Protein 3KY7 (pdb70)

Organism: Staphylococcus aureus (strain MRSA252) (NCBI:txid282458)

InterPro domains:
  IPR002649 tRNA (guanine-N1-)-methyltransferase TrmD [MF_00605] (1-245)
  IPR002649 tRNA (guanine-N1-)-methyltransferase TrmD [PIRSF000386] (1-237)
  IPR002649 tRNA (guanine-N1-)-methyltransferase TrmD [PTHR46417] (1-239)
  IPR002649 tRNA (guanine-N1-)-methyltransferase TrmD [TIGR00088] (1-230)
  IPR002649 tRNA (guanine-N1-)-methyltransferase TrmD [cd18080] (2-219)
  IPR016009 tRNA methyltransferase TRMD/TRM10-type domain [PF01746] (1-224)
  IPR023148 tRNA (guanine-N(1)-)-methyltransferase, C-terminal domain superfamily [G3DSA:1.10.1270.20] (163-244)
  IPR029026 tRNA (guanine-N1-)-methyltransferase, N-terminal [G3DSA:3.40.1280.10] (1-162)
  IPR029028 Alpha/beta knot methyltransferases [SSF75217] (1-240)

B-factor: mean 29.89, std 6.9, range [4.74, 57.48]

Foldseek 3Di:
DEEEEADQCQVVCPCPCPPDVNVLCVVVVNYHYDYHNLLVQADPDSDQWAADPVDDDWIEGDDRSVVVVCVVVVQDDQAAEEEEAPFAADDLVNLAVVLPGPHYYYHKADTPYYDVCCVVPPHDGYYYNDNDDDPIRPVVVSVSCVSNNVVHPSDPLFDFFDDDDDDQADPNDGDPPQVVPPPVVSVVVVSVLRRLVVCVVPPVVSVVVHPADPVSVVSVVVVVVVVD

Radius of gyration: 25.14 Å; Cα contacts (8 Å, |Δi|>4): 294; chains: 1; bounding box: 50×74×51 Å

Structure (mmCIF, N/CA/C/O backbone):
data_3KY7
#
_entry.id   3KY7
#
_cell.length_a   125.176
_cell.length_b   125.176
_cell.length_c   125.176
_cell.angle_alpha   90.00
_cell.angle_beta   90.00
_cell.angle_gamma   90.00
#
_symmetry.space_group_name_H-M   'P 43 3 2'
#
loop_
_entity.id
_entity.type
_entity.pdbx_description
1 polymer 'tRNA (guanine-N(1)-)-methyltransferase'
2 water water
#
loop_
_atom_site.group_PDB
_atom_site.id
_atom_site.type_symbol
_atom_site.label_atom_id
_atom_site.label_alt_id
_atom_site.label_comp_id
_atom_site.label_asym_id
_atom_site.label_entity_id
_atom_site.label_seq_id
_atom_site.pdbx_PDB_ins_code
_atom_site.Cartn_x
_atom_site.Cartn_y
_atom_site.Cartn_z
_atom_site.occupancy
_atom_site.B_iso_or_equiv
_atom_site.auth_seq_id
_atom_site.auth_comp_id
_atom_site.auth_asym_id
_atom_site.auth_atom_id
_atom_site.pdbx_PDB_model_num
ATOM 1 N N . MET A 1 25 ? 68.029 88.397 63.197 1.00 35.01 1 MET A N 1
ATOM 2 C CA . MET A 1 25 ? 67.361 89.055 62.048 1.00 35.23 1 MET A CA 1
ATOM 3 C C . MET A 1 25 ? 66.642 90.343 62.440 1.00 35.11 1 MET A C 1
ATOM 4 O O . MET A 1 25 ? 66.269 90.521 63.592 1.00 35.14 1 MET A O 1
ATOM 9 N N . LYS A 1 26 ? 66.460 91.234 61.461 1.00 34.73 2 LYS A N 1
ATOM 10 C CA . LYS A 1 26 ? 65.739 92.496 61.646 1.00 34.26 2 LYS A CA 1
ATOM 11 C C . LYS A 1 26 ? 64.736 92.699 60.498 1.00 33.64 2 LYS A C 1
ATOM 12 O O . LYS A 1 26 ? 64.970 92.264 59.369 1.00 32.99 2 LYS A O 1
ATOM 18 N N . ILE A 1 27 ? 63.626 93.370 60.804 1.00 32.92 3 ILE A N 1
ATOM 19 C CA . ILE A 1 27 ? 62.556 93.583 59.846 1.00 32.54 3 ILE A CA 1
ATOM 20 C C . ILE A 1 27 ? 61.991 94.992 59.869 1.00 32.60 3 ILE A C 1
ATOM 21 O O . ILE A 1 27 ? 61.614 95.492 60.929 1.00 32.26 3 ILE A O 1
ATOM 26 N N . ASP A 1 28 ? 61.906 95.598 58.681 1.00 32.13 4 ASP A N 1
ATOM 27 C CA . ASP A 1 28 ? 61.371 96.941 58.500 1.00 32.24 4 ASP A CA 1
ATOM 28 C C . ASP A 1 28 ? 60.122 96.950 57.633 1.00 31.81 4 ASP A C 1
ATOM 29 O O . ASP A 1 28 ? 60.039 96.248 56.623 1.00 31.99 4 ASP A O 1
ATOM 34 N N . TYR A 1 29 ? 59.168 97.782 58.027 1.00 31.58 5 TYR A N 1
ATOM 35 C CA . TYR A 1 29 ? 57.931 97.939 57.297 1.00 31.64 5 TYR A CA 1
ATOM 36 C C . TYR A 1 29 ? 57.828 99.389 56.849 1.00 31.40 5 TYR A C 1
ATOM 37 O O . TYR A 1 29 ? 57.625 100.278 57.698 1.00 30.72 5 TYR A O 1
ATOM 46 N N . LEU A 1 30 ? 58.011 99.660 55.555 1.00 30.86 6 LEU A N 1
ATOM 47 C CA . LEU A 1 30 ? 57.841 101.037 55.099 1.00 30.82 6 LEU A CA 1
ATOM 48 C C . LEU A 1 30 ? 56.389 101.139 54.663 1.00 29.47 6 LEU A C 1
ATOM 49 O O . LEU A 1 30 ? 55.980 100.563 53.678 1.00 27.92 6 LEU A O 1
ATOM 54 N N . THR A 1 31 ? 55.625 101.863 55.470 1.00 29.40 7 THR A N 1
ATOM 55 C CA . THR A 1 31 ? 54.192 102.015 55.313 1.00 29.27 7 THR A CA 1
ATOM 56 C C . THR A 1 31 ? 53.714 103.407 55.653 1.00 29.85 7 THR A C 1
ATOM 57 O O . THR A 1 31 ? 54.363 104.138 56.418 1.00 29.85 7 THR A O 1
ATOM 61 N N . LEU A 1 32 ? 52.560 103.764 55.102 1.00 30.43 8 LEU A N 1
ATOM 62 C CA . LEU A 1 32 ? 51.952 105.054 55.388 1.00 31.30 8 LEU A CA 1
ATOM 63 C C . LEU A 1 32 ? 51.004 104.920 56.564 1.00 32.58 8 LEU A C 1
ATOM 64 O O . LEU A 1 32 ? 50.312 105.869 56.920 1.00 33.35 8 LEU A O 1
ATOM 69 N N . PHE A 1 33 ? 50.956 103.744 57.167 1.00 33.55 9 PHE A N 1
ATOM 70 C CA . PHE A 1 33 ? 50.073 103.543 58.298 1.00 34.75 9 PHE A CA 1
ATOM 71 C C . PHE A 1 33 ? 50.792 102.711 59.356 1.00 35.16 9 PHE A C 1
ATOM 72 O O . PHE A 1 33 ? 50.407 101.578 59.602 1.00 35.08 9 PHE A O 1
ATOM 80 N N . PRO A 1 34 ? 51.843 103.279 59.984 1.00 35.90 10 PRO A N 1
ATOM 81 C CA . PRO A 1 34 ? 52.605 102.560 61.008 1.00 36.49 10 PRO A CA 1
ATOM 82 C 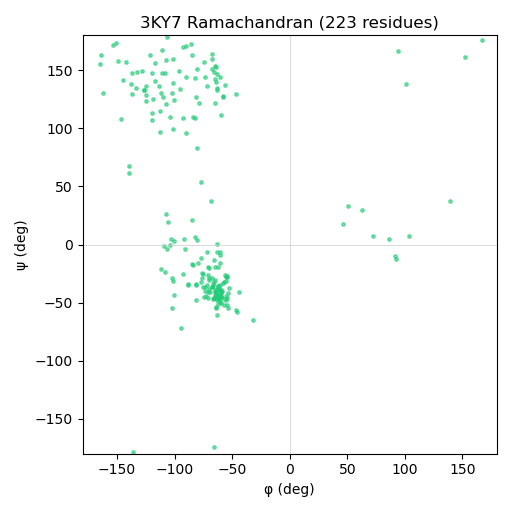C . PRO A 1 34 ? 51.747 102.207 62.224 1.00 37.30 10 PRO A C 1
ATOM 83 O O . PRO A 1 34 ? 52.104 101.318 62.998 1.00 37.94 10 PRO A O 1
ATOM 87 N N . GLU A 1 35 ? 50.625 102.905 62.381 1.00 37.76 11 GLU A N 1
ATOM 88 C CA . GLU A 1 35 ? 49.699 102.658 63.479 1.00 38.19 11 GLU A CA 1
ATOM 89 C C . GLU A 1 35 ? 49.026 101.283 63.381 1.00 38.04 11 GLU A C 1
ATOM 90 O O . GLU A 1 35 ? 48.753 100.654 64.409 1.00 37.86 11 GLU A O 1
ATOM 96 N N . MET A 1 36 ? 48.763 100.812 62.160 1.00 37.88 12 MET A N 1
ATOM 97 C CA . MET A 1 36 ? 48.141 99.493 61.972 1.00 37.83 12 MET A CA 1
ATOM 98 C C . MET A 1 36 ? 48.939 98.411 62.685 1.00 37.89 12 MET A C 1
ATOM 99 O O . MET A 1 36 ? 48.387 97.401 63.114 1.00 38.07 12 MET A O 1
ATOM 104 N N . PHE A 1 37 ? 50.236 98.652 62.828 1.00 38.12 13 PHE A N 1
ATOM 105 C CA . PHE A 1 37 ? 51.160 97.706 63.443 1.00 38.52 13 PHE A CA 1
ATOM 106 C C . PHE A 1 37 ? 51.289 97.696 64.975 1.00 38.93 13 PHE A C 1
ATOM 107 O O . PHE A 1 37 ? 51.789 96.716 65.526 1.00 39.55 13 PHE A O 1
ATOM 115 N N . ASP A 1 38 ? 50.851 98.751 65.663 1.00 39.11 14 ASP A N 1
ATOM 116 C CA . ASP A 1 38 ? 50.987 98.819 67.134 1.00 39.23 14 ASP A CA 1
ATOM 117 C C . ASP A 1 38 ? 50.376 97.626 67.847 1.00 39.33 14 ASP A C 1
ATOM 118 O O . ASP A 1 38 ? 51.017 96.985 68.686 1.00 38.87 14 ASP A O 1
ATOM 123 N N . GLY A 1 39 ? 49.121 97.345 67.523 1.00 39.64 15 GLY A N 1
ATOM 124 C CA . GLY A 1 39 ? 48.427 96.227 68.133 1.00 39.74 15 GLY A CA 1
ATOM 125 C C . GLY A 1 39 ? 49.176 94.914 67.957 1.00 39.58 15 GLY A C 1
ATOM 126 O O . GLY A 1 39 ? 49.320 94.147 68.912 1.00 39.48 15 GLY A O 1
ATOM 127 N N . VAL A 1 40 ? 49.685 94.660 66.754 1.00 39.07 16 VAL A N 1
ATOM 128 C CA . VAL A 1 40 ? 50.383 93.393 66.498 1.00 39.17 16 VAL A CA 1
ATOM 129 C C . VAL A 1 40 ? 51.844 93.307 66.948 1.00 39.20 16 VAL A C 1
ATOM 130 O O . VAL A 1 40 ? 52.245 92.315 67.575 1.00 39.45 16 VAL A O 1
ATOM 134 N N . LEU A 1 41 ? 52.640 94.316 66.616 1.00 39.18 17 LEU A N 1
ATOM 135 C CA . LEU A 1 41 ? 54.048 94.322 66.996 1.00 39.21 17 LEU A CA 1
ATOM 136 C C . LEU A 1 41 ? 54.277 93.889 68.448 1.00 39.41 17 LEU A C 1
ATOM 137 O O . LEU A 1 41 ? 55.211 93.139 68.738 1.00 39.53 17 LEU A O 1
ATOM 142 N N . ASN A 1 42 ? 53.412 94.339 69.352 1.00 39.43 18 ASN A N 1
ATOM 143 C CA . ASN A 1 42 ? 53.578 94.037 70.775 1.00 39.66 18 ASN A CA 1
ATOM 144 C C . ASN A 1 42 ? 52.827 92.811 71.330 1.00 39.59 18 ASN A C 1
ATOM 145 O O . ASN A 1 42 ? 53.418 91.769 71.638 1.00 39.42 18 ASN A O 1
ATOM 150 N N . HIS A 1 43 ? 51.511 92.974 71.422 1.00 39.53 19 HIS A N 1
ATOM 151 C CA . HIS A 1 43 ? 50.579 92.023 72.040 1.00 39.43 19 HIS A CA 1
ATOM 152 C C . HIS A 1 43 ? 50.471 90.596 71.474 1.00 39.12 19 HIS A C 1
ATOM 153 O O . HIS A 1 43 ? 49.784 89.747 72.055 1.00 38.92 19 HIS A O 1
ATOM 160 N N . SER A 1 44 ? 51.130 90.320 70.355 1.00 38.68 20 SER A N 1
ATOM 161 C CA . SER A 1 44 ? 51.111 88.972 69.809 1.00 38.26 20 SER A CA 1
ATOM 162 C C . SER A 1 44 ? 52.323 88.242 70.371 1.00 37.94 20 SER A C 1
ATOM 163 O O . SER A 1 44 ? 53.191 88.857 70.991 1.00 37.87 20 SER A O 1
ATOM 166 N N . ILE A 1 45 ? 52.384 86.934 70.167 1.00 37.63 21 ILE A N 1
ATOM 167 C CA . ILE A 1 45 ? 53.507 86.141 70.650 1.00 37.37 21 ILE A CA 1
ATOM 168 C C . ILE A 1 45 ? 54.747 86.540 69.826 1.00 37.41 21 ILE A C 1
ATOM 169 O O . ILE A 1 45 ? 55.584 85.705 69.486 1.00 37.12 21 ILE A O 1
ATOM 174 N N . MET A 1 46 ? 54.849 87.831 69.517 1.00 37.53 22 MET A N 1
ATOM 175 C CA . MET A 1 46 ? 55.936 88.375 68.710 1.00 37.75 22 MET A CA 1
ATOM 176 C C . MET A 1 46 ? 57.114 88.768 69.600 1.00 37.72 22 MET A C 1
ATOM 177 O O . MET A 1 46 ? 58.274 88.650 69.201 1.00 37.63 22 MET A O 1
ATOM 182 N N . LYS A 1 47 ? 56.805 89.229 70.809 1.00 37.87 23 LYS A N 1
ATOM 183 C CA . LYS A 1 47 ? 57.826 89.646 71.774 1.00 37.86 23 LYS A CA 1
ATOM 184 C C . LYS A 1 47 ? 58.810 88.564 72.199 1.00 37.87 23 LYS A C 1
ATOM 185 O O . LYS A 1 47 ? 59.853 88.875 72.783 1.00 37.78 23 LYS A O 1
ATOM 191 N N . ARG A 1 48 ? 58.483 87.303 71.926 1.00 37.87 24 ARG A N 1
ATOM 192 C CA . ARG A 1 48 ? 59.383 86.206 72.268 1.00 37.85 24 ARG A CA 1
ATOM 193 C C . ARG A 1 48 ? 60.787 86.616 71.803 1.00 37.65 24 ARG A C 1
ATOM 194 O O . ARG A 1 48 ? 61.734 86.666 72.588 1.00 37.34 24 ARG A O 1
ATOM 202 N N . ALA A 1 49 ? 60.890 86.934 70.511 1.00 37.56 25 ALA A N 1
ATOM 203 C CA . ALA A 1 49 ? 62.158 87.291 69.876 1.00 37.36 25 ALA A CA 1
ATOM 204 C C . ALA A 1 49 ? 62.612 88.743 70.072 1.00 37.28 25 ALA A C 1
ATOM 205 O O . ALA A 1 49 ? 63.814 89.003 70.158 1.00 37.05 25 ALA A O 1
ATOM 207 N N . GLN A 1 50 ? 61.672 89.685 70.129 1.00 37.34 26 GLN A N 1
ATOM 208 C CA . GLN A 1 50 ? 62.031 91.100 70.316 1.00 37.42 26 GLN A CA 1
ATOM 209 C C . GLN A 1 50 ? 62.788 91.385 71.598 1.00 37.51 26 GLN A C 1
ATOM 210 O O . GLN A 1 50 ? 63.773 92.129 71.592 1.00 37.71 26 GLN A O 1
ATOM 216 N N . GLU A 1 51 ? 62.317 90.818 72.699 1.00 37.33 27 GLU A N 1
ATOM 217 C CA . GLU A 1 51 ? 62.978 91.015 73.970 1.00 37.20 27 GLU A CA 1
ATOM 218 C C . GLU A 1 51 ? 64.249 90.169 74.038 1.00 37.37 27 GLU A C 1
ATOM 219 O O . GLU A 1 51 ? 65.184 90.513 74.760 1.00 37.31 27 GLU A O 1
ATOM 225 N N . ASN A 1 52 ? 64.291 89.082 73.265 1.00 37.49 28 ASN A N 1
ATOM 226 C CA . ASN A 1 52 ? 65.449 88.170 73.246 1.00 37.47 28 ASN A CA 1
ATOM 227 C C . ASN A 1 52 ? 66.610 88.553 72.314 1.00 37.24 28 ASN A C 1
ATOM 228 O O . ASN A 1 52 ? 67.405 87.692 71.929 1.00 37.10 28 ASN A O 1
ATOM 233 N N . ASN A 1 53 ? 66.695 89.832 71.952 1.00 37.03 29 ASN A N 1
ATOM 234 C CA . ASN A 1 53 ? 67.774 90.357 71.104 1.00 36.83 29 ASN A CA 1
ATOM 235 C C . ASN A 1 53 ? 68.057 89.490 69.860 1.00 36.77 29 ASN A C 1
ATOM 236 O O . ASN A 1 53 ? 69.117 89.613 69.236 1.00 36.76 29 ASN A O 1
ATOM 241 N N . LYS A 1 54 ? 67.110 88.628 69.498 1.00 36.51 30 LYS A N 1
ATOM 242 C CA . LYS A 1 54 ? 67.165 87.873 68.251 1.00 36.39 30 LYS A CA 1
ATOM 243 C C . LYS A 1 54 ? 66.859 88.775 67.052 1.00 36.23 30 LYS A C 1
ATOM 244 O O . LYS A 1 54 ? 67.502 88.688 65.996 1.00 35.87 30 LYS A O 1
ATOM 250 N N . LEU A 1 55 ? 65.887 89.676 67.193 1.00 35.98 31 LEU A N 1
ATOM 251 C CA . LEU A 1 55 ? 65.438 90.525 66.113 1.00 35.94 31 LEU A CA 1
ATOM 252 C C . LEU A 1 55 ? 64.918 91.910 66.478 1.00 35.84 31 LEU A C 1
ATOM 253 O O . LEU A 1 55 ? 64.488 92.160 67.605 1.00 35.90 31 LEU A O 1
ATOM 258 N N . GLN A 1 56 ? 64.951 92.776 65.522 1.00 35.51 32 GLN A N 1
ATOM 259 C CA . GLN A 1 56 ? 64.429 94.136 65.628 1.00 35.26 32 GLN A CA 1
ATOM 260 C C . GLN A 1 56 ? 63.334 94.296 64.586 1.00 34.82 32 GLN A C 1
ATOM 261 O O . GLN A 1 56 ? 63.594 94.250 63.388 1.00 35.02 32 GLN A O 1
ATOM 267 N N . ILE A 1 57 ? 62.109 94.465 65.058 1.00 34.51 33 ILE A N 1
ATOM 268 C CA . ILE A 1 57 ? 60.962 94.609 64.193 1.00 34.32 33 ILE A CA 1
ATOM 269 C C . ILE A 1 57 ? 60.466 96.023 64.361 1.00 34.40 33 ILE A C 1
ATOM 270 O O . ILE A 1 57 ? 59.733 96.306 65.311 1.00 34.34 33 ILE A O 1
ATOM 275 N N . ASN A 1 58 ? 60.861 96.932 63.470 1.00 34.24 34 ASN A N 1
ATOM 276 C CA . ASN A 1 58 ? 60.424 98.315 63.649 1.00 34.21 34 ASN A CA 1
ATOM 277 C C . ASN A 1 58 ? 59.775 98.898 62.394 1.00 33.66 34 ASN A C 1
ATOM 278 O O . ASN A 1 58 ? 60.088 98.517 61.262 1.00 33.54 34 ASN A O 1
ATOM 283 N N . THR A 1 59 ? 58.844 99.812 62.636 1.00 33.05 35 THR A N 1
ATOM 284 C CA . THR A 1 59 ? 58.061 100.452 61.595 1.00 32.55 35 THR A CA 1
ATOM 285 C C . THR A 1 59 ? 58.732 101.725 61.076 1.00 32.15 35 THR A C 1
ATOM 286 O O . THR A 1 59 ? 59.366 102.453 61.849 1.00 32.29 35 THR A O 1
ATOM 290 N N . VAL A 1 60 ? 58.585 101.979 59.768 1.00 31.65 36 VAL A N 1
ATOM 291 C CA . VAL A 1 60 ? 59.146 103.173 59.103 1.00 30.98 36 VAL A CA 1
ATOM 292 C C . VAL A 1 60 ? 58.053 103.968 58.369 1.00 30.83 36 VAL A C 1
ATOM 293 O O . VAL A 1 60 ? 57.354 103.436 57.510 1.00 31.04 36 VAL A O 1
ATOM 297 N N . ASN A 1 61 ? 57.919 105.248 58.713 1.00 30.97 37 ASN A N 1
ATOM 298 C CA . ASN A 1 61 ? 56.920 106.124 58.105 1.00 30.74 37 ASN A CA 1
ATOM 299 C C . ASN A 1 61 ? 57.479 106.631 56.791 1.00 30.68 37 ASN A C 1
ATOM 300 O O . ASN A 1 61 ? 58.387 107.454 56.752 1.00 30.67 37 ASN A O 1
ATOM 305 N N . PHE A 1 62 ? 56.899 106.113 55.721 1.00 30.79 38 PHE A N 1
ATOM 306 C CA . PHE A 1 62 ? 57.306 106.383 54.355 1.00 30.67 38 PHE A CA 1
ATOM 307 C C . PHE A 1 62 ? 57.120 107.830 53.878 1.00 30.26 38 PHE A C 1
ATOM 308 O O . PHE A 1 62 ? 57.762 108.271 52.917 1.00 29.79 38 PHE A O 1
ATOM 316 N N . ARG A 1 63 ? 56.272 108.582 54.566 1.00 29.95 39 ARG A N 1
ATOM 317 C CA . ARG A 1 63 ? 56.028 109.965 54.184 1.00 29.55 39 ARG A CA 1
ATOM 318 C C . ARG A 1 63 ? 57.237 110.851 54.513 1.00 28.76 39 ARG A C 1
ATOM 319 O O . ARG A 1 63 ? 57.263 112.021 54.148 1.00 28.79 39 ARG A O 1
ATOM 327 N N . ASP A 1 64 ? 58.234 110.280 55.192 1.00 28.00 40 ASP A N 1
ATOM 328 C CA . ASP A 1 64 ? 59.464 110.997 55.541 1.00 27.58 40 ASP A CA 1
ATOM 329 C C . ASP A 1 64 ? 60.417 111.142 54.364 1.00 27.07 40 ASP A C 1
ATOM 330 O O . ASP A 1 64 ? 61.397 111.893 54.456 1.00 26.32 40 ASP A O 1
ATOM 335 N N . TYR A 1 65 ? 60.150 110.423 53.273 1.00 26.54 41 TYR A N 1
ATOM 336 C CA . TYR A 1 65 ? 61.022 110.473 52.098 1.00 26.50 41 TYR A CA 1
ATOM 337 C C . TYR A 1 65 ? 60.454 111.248 50.915 1.00 26.26 41 TYR A C 1
ATOM 338 O O . TYR A 1 65 ? 61.145 111.422 49.913 1.00 25.93 41 TYR A O 1
ATOM 347 N N . ALA A 1 66 ? 59.212 111.715 51.043 1.00 26.18 42 ALA A N 1
ATOM 348 C CA . ALA A 1 66 ? 58.551 112.490 49.990 1.00 26.20 42 ALA A CA 1
ATOM 349 C C . ALA A 1 66 ? 59.245 113.831 49.732 1.00 25.99 42 ALA A C 1
ATOM 350 O O . ALA A 1 66 ? 59.840 114.428 50.633 1.00 25.45 42 ALA A O 1
ATOM 352 N N . ASN A 1 68 ? 60.033 116.269 47.933 1.00 41.66 44 ASN A N 1
ATOM 353 C CA . ASN A 1 68 ? 59.156 116.570 46.807 1.00 41.77 44 ASN A CA 1
ATOM 354 C C . ASN A 1 68 ? 58.241 117.745 47.144 1.00 41.82 44 ASN A C 1
ATOM 355 O O . ASN A 1 68 ? 57.722 117.814 48.265 1.00 41.76 44 ASN A O 1
ATOM 360 N N . LYS A 1 69 ? 58.052 118.661 46.184 1.00 41.84 45 LYS A N 1
ATOM 361 C CA . LYS A 1 69 ? 57.168 119.829 46.360 1.00 41.66 45 LYS A CA 1
ATOM 362 C C . LYS A 1 69 ? 56.037 119.416 47.290 1.00 41.67 45 LYS A C 1
ATOM 363 O O . LYS A 1 69 ? 55.881 119.932 48.401 1.00 41.71 45 LYS A O 1
ATOM 369 N N . HIS A 1 70 ? 55.245 118.475 46.780 1.00 41.46 46 HIS A N 1
ATOM 370 C CA . HIS A 1 70 ? 54.107 117.897 47.467 1.00 41.19 46 HIS A CA 1
ATOM 371 C C . HIS A 1 70 ? 54.594 116.620 48.126 1.00 40.75 46 HIS A C 1
ATOM 372 O O . HIS A 1 70 ? 5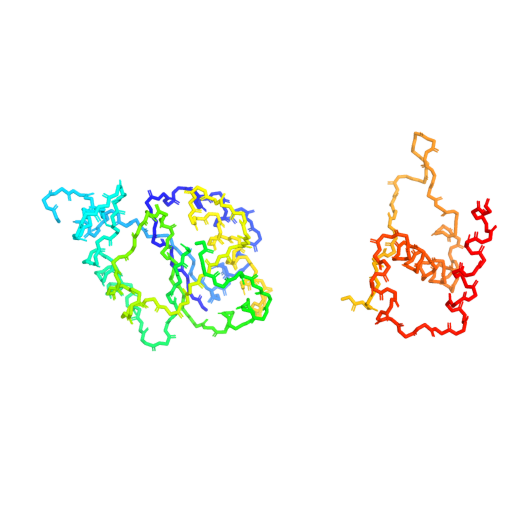5.294 115.812 47.509 1.00 40.85 46 HIS A O 1
ATOM 379 N N . ASN A 1 71 ? 54.219 116.437 49.383 1.00 40.11 47 ASN A N 1
ATOM 380 C CA . ASN A 1 71 ? 54.652 115.275 50.143 1.00 39.51 47 ASN A CA 1
ATOM 381 C C . ASN A 1 71 ? 53.900 113.993 49.784 1.00 38.88 47 ASN A C 1
ATOM 382 O O . ASN A 1 71 ? 53.347 113.303 50.642 1.00 38.81 47 ASN A O 1
ATOM 387 N N . GLN A 1 72 ? 53.904 113.683 48.493 1.00 38.30 48 GLN A N 1
ATOM 388 C CA . GLN A 1 72 ? 53.262 112.488 48.003 1.00 37.64 48 GLN A CA 1
ATOM 389 C C . GLN A 1 72 ? 54.349 111.549 47.526 1.00 36.54 48 GLN A C 1
ATOM 390 O O . GLN A 1 72 ? 55.403 111.973 47.033 1.00 36.71 48 GLN A O 1
ATOM 396 N N . VAL A 1 73 ? 54.066 110.265 47.682 1.00 34.66 49 VAL A N 1
ATOM 397 C CA . VAL A 1 73 ? 54.959 109.204 47.290 1.00 33.32 49 VAL A CA 1
ATOM 398 C C . VAL A 1 73 ? 54.399 108.608 46.003 1.00 32.58 49 VAL A C 1
ATOM 399 O O . VAL A 1 73 ? 54.961 107.709 45.423 1.00 31.69 49 VAL A O 1
ATOM 403 N N . ASP A 1 74 ? 53.281 109.191 45.590 1.00 32.33 50 ASP A N 1
ATOM 404 C CA . ASP A 1 74 ? 52.440 108.792 44.479 1.00 31.97 50 ASP A CA 1
ATOM 405 C C . ASP A 1 74 ? 52.567 109.780 43.290 1.00 30.95 50 ASP A C 1
ATOM 406 O O . ASP A 1 74 ? 52.783 110.945 43.508 1.00 31.35 50 ASP A O 1
ATOM 411 N N . ASP A 1 75 ? 52.456 109.345 42.039 1.00 31.12 51 ASP A N 1
ATOM 412 C CA . ASP A 1 75 ? 52.547 110.300 40.895 1.00 30.11 51 ASP A CA 1
ATOM 413 C C . ASP A 1 75 ? 51.998 109.663 39.621 1.00 29.35 51 ASP A C 1
ATOM 414 O O . ASP A 1 75 ? 51.866 108.452 39.527 1.00 29.36 51 ASP A O 1
ATOM 419 N N . TYR A 1 76 ? 51.705 110.493 38.635 1.00 28.58 52 TYR A N 1
ATOM 420 C CA . TYR A 1 76 ? 51.102 110.051 37.394 1.00 28.06 52 TYR A CA 1
ATOM 421 C C . TYR A 1 76 ? 51.946 109.137 36.512 1.00 26.94 52 TYR A C 1
ATOM 422 O O . TYR A 1 76 ? 53.180 109.216 36.484 1.00 26.49 52 TYR A O 1
ATOM 431 N N . PRO A 1 77 ? 51.253 108.255 35.789 1.00 25.35 53 PRO A N 1
ATOM 432 C CA . PRO A 1 77 ? 51.911 107.296 34.924 1.00 25.16 53 PRO A CA 1
ATOM 433 C C . PRO A 1 77 ? 52.321 107.855 33.581 1.00 23.23 53 PRO A C 1
ATOM 434 O O . PRO A 1 77 ? 51.536 108.465 32.885 1.00 22.18 53 PRO A O 1
ATOM 438 N N . TYR A 1 78 ? 53.573 107.690 33.234 1.00 22.18 54 TYR A N 1
ATOM 439 C CA . TYR A 1 78 ? 53.955 108.076 31.892 1.00 21.75 54 TYR A CA 1
ATOM 440 C C . TYR A 1 78 ? 53.192 107.151 30.933 1.00 20.53 54 TYR A C 1
ATOM 441 O O . TYR A 1 78 ? 53.020 105.938 31.175 1.00 19.37 54 TYR A O 1
ATOM 450 N N . GLY A 1 79 ? 52.721 107.746 29.857 1.00 20.41 55 GLY A N 1
ATOM 451 C CA . GLY A 1 79 ? 51.994 107.048 28.822 1.00 20.39 55 GLY A CA 1
ATOM 452 C C . GLY A 1 79 ? 50.503 107.115 29.107 1.00 20.97 55 GLY A C 1
ATOM 453 O O . GLY A 1 79 ? 49.692 106.825 28.238 1.00 19.97 55 GLY A O 1
ATOM 454 N N . GLY A 1 80 ? 50.133 107.529 30.315 1.00 20.91 56 GLY A N 1
ATOM 455 C CA . GLY A 1 80 ? 48.731 107.589 30.650 1.00 21.69 56 GLY A CA 1
ATOM 456 C C . GLY A 1 80 ? 48.259 106.319 31.348 1.00 23.45 56 GLY A C 1
ATOM 457 O O . GLY A 1 80 ? 48.962 105.278 31.385 1.00 22.33 56 GLY A O 1
ATOM 458 N N . GLY A 1 81 ? 47.069 106.425 31.933 1.00 24.23 57 GLY A N 1
ATOM 459 C CA . GLY A 1 81 ? 46.469 105.330 32.670 1.00 25.62 57 GLY A CA 1
ATOM 460 C C . GLY A 1 81 ? 45.560 105.929 33.710 1.00 26.67 57 GLY A C 1
ATOM 461 O O . GLY A 1 81 ? 45.712 107.096 34.054 1.00 27.59 57 GLY A O 1
ATOM 462 N N . GLN A 1 82 ? 44.635 105.139 34.239 1.00 27.65 58 GLN A N 1
ATOM 463 C CA . GLN A 1 82 ? 43.681 105.657 35.225 1.00 28.16 58 GLN A CA 1
ATOM 464 C C . GLN A 1 82 ? 44.169 105.669 36.678 1.00 28.11 58 GLN A C 1
ATOM 465 O O . GLN A 1 82 ? 43.589 106.356 37.520 1.00 29.20 58 GLN A O 1
ATOM 471 N N . GLY A 1 83 ? 45.225 104.938 36.996 1.00 27.42 59 GLY A N 1
ATOM 472 C CA . GLY A 1 83 ? 45.686 104.931 38.371 1.00 26.75 59 GLY A CA 1
ATOM 473 C C . GLY A 1 83 ? 46.956 105.718 38.534 1.00 26.24 59 GLY A C 1
ATOM 474 O O . GLY A 1 83 ? 47.501 106.222 37.571 1.00 26.42 59 GLY A O 1
ATOM 475 N N . MET A 1 84 ? 47.427 105.785 39.771 1.00 26.13 60 MET A N 1
ATOM 476 C CA . MET A 1 84 ? 48.640 106.478 40.135 1.00 26.06 60 MET A CA 1
ATOM 477 C C . MET A 1 84 ? 49.747 105.460 40.321 1.00 25.81 60 MET A C 1
ATOM 478 O O . MET A 1 84 ? 49.471 104.287 40.567 1.00 26.82 60 MET A O 1
ATOM 483 N N . VAL A 1 85 ? 51.000 105.906 40.249 1.00 25.31 61 VAL A N 1
ATOM 484 C CA . VAL A 1 85 ? 52.155 105.007 40.367 1.00 25.11 61 VAL A CA 1
ATOM 485 C C . VAL A 1 85 ? 53.120 105.432 41.477 1.00 25.21 61 VAL A C 1
ATOM 486 O O . VAL A 1 85 ? 53.430 106.598 41.613 1.00 25.09 61 VAL A O 1
ATOM 490 N N . LEU A 1 86 ? 53.594 104.475 42.274 1.00 25.87 62 LEU A N 1
ATOM 491 C CA . LEU A 1 86 ? 54.543 104.772 43.346 1.00 25.83 62 LEU A CA 1
ATOM 492 C C . LEU A 1 86 ? 55.858 105.280 42.740 1.00 26.09 62 LEU A C 1
ATOM 493 O O . LEU A 1 86 ? 56.483 104.576 41.920 1.00 26.21 62 LEU A O 1
ATOM 498 N N . LYS A 1 87 ? 56.265 106.495 43.125 1.00 25.56 63 LYS A N 1
ATOM 499 C CA . LYS A 1 87 ? 57.508 107.114 42.620 1.00 26.09 63 LYS A CA 1
ATOM 500 C C . LYS A 1 87 ? 58.752 106.332 43.020 1.00 25.42 63 LYS A C 1
ATOM 501 O O . LYS A 1 87 ? 58.799 105.730 44.097 1.00 25.92 63 LYS A O 1
ATOM 507 N N . PRO A 1 88 ? 59.772 106.325 42.162 1.00 24.06 64 PRO A N 1
ATOM 508 C CA . PRO A 1 88 ? 60.990 105.618 42.545 1.00 24.71 64 PRO A CA 1
ATOM 509 C C . PRO A 1 88 ? 61.823 106.284 43.648 1.00 26.23 64 PRO A C 1
ATOM 510 O O . PRO A 1 88 ? 62.269 105.608 44.580 1.00 27.63 64 PRO A O 1
ATOM 514 N N . GLU A 1 89 ? 62.036 107.591 43.530 1.00 26.86 65 GLU A N 1
ATOM 515 C CA . GLU A 1 89 ? 62.886 108.346 44.459 1.00 28.04 65 GLU A CA 1
ATOM 516 C C . GLU A 1 89 ? 62.662 108.073 45.947 1.00 27.49 65 GLU A C 1
ATOM 517 O O . GLU A 1 89 ? 63.587 107.684 46.662 1.00 27.67 65 GLU A O 1
ATOM 523 N N . PRO A 1 90 ? 61.443 108.278 46.426 1.00 27.31 66 PRO A N 1
ATOM 524 C CA . PRO A 1 90 ? 61.251 108.038 47.844 1.00 27.71 66 PRO A CA 1
ATOM 525 C C . PRO A 1 90 ? 61.687 106.625 48.268 1.00 27.95 66 PRO A C 1
ATOM 526 O O . PRO A 1 90 ? 62.415 106.458 49.256 1.00 27.94 66 PRO A O 1
ATOM 530 N N . VAL A 1 91 ? 61.281 105.625 47.494 1.00 27.49 67 VAL A N 1
ATOM 531 C CA . VAL A 1 91 ? 61.603 104.249 47.826 1.00 27.09 67 VAL A CA 1
ATOM 532 C C . VAL A 1 91 ? 63.112 104.002 47.850 1.00 27.40 67 VAL A C 1
ATOM 533 O O . VAL A 1 91 ? 63.618 103.382 48.772 1.00 27.80 67 VAL A O 1
ATOM 537 N N . PHE A 1 92 ? 63.831 104.462 46.840 1.00 27.68 68 PHE A N 1
ATOM 538 C CA . PHE A 1 92 ? 65.287 104.321 46.851 1.00 28.51 68 PHE A CA 1
ATOM 539 C C . PHE A 1 92 ? 65.923 104.996 48.056 1.00 28.29 68 PHE A C 1
ATOM 540 O O . PHE A 1 92 ? 66.877 104.468 48.613 1.00 28.20 68 PHE A O 1
ATOM 548 N N . ASN A 1 93 ? 65.416 106.175 48.424 1.00 28.46 69 ASN A N 1
ATOM 549 C CA . ASN A 1 93 ? 65.950 106.919 49.577 1.00 28.72 69 ASN A CA 1
ATOM 550 C C . ASN A 1 93 ? 65.714 106.147 50.861 1.00 28.68 69 ASN A C 1
ATOM 551 O O . ASN A 1 93 ? 66.606 106.036 51.693 1.00 28.23 69 ASN A O 1
ATOM 556 N N . ALA A 1 94 ? 64.510 105.600 51.002 1.00 28.98 70 ALA A N 1
ATOM 557 C CA . ALA A 1 94 ? 64.172 104.825 52.177 1.00 29.34 70 ALA A CA 1
ATOM 558 C C . ALA A 1 94 ? 65.119 103.637 52.299 1.00 29.98 70 ALA A C 1
ATOM 559 O O . ALA A 1 94 ? 65.595 103.318 53.377 1.00 30.20 70 ALA A O 1
ATOM 561 N N . MET A 1 95 ? 65.416 102.987 51.184 1.00 31.25 71 MET A N 1
ATOM 562 C CA . MET A 1 95 ? 66.315 101.831 51.211 1.00 32.03 71 MET A CA 1
ATOM 563 C C . MET A 1 95 ? 67.742 102.230 51.566 1.00 32.34 71 MET A C 1
ATOM 564 O O . MET A 1 95 ? 68.496 101.433 52.121 1.00 31.81 71 MET A O 1
ATOM 569 N N . GLU A 1 96 ? 68.106 103.461 51.223 1.00 32.96 72 GLU A N 1
ATOM 570 C CA . GLU A 1 96 ? 69.433 103.984 51.522 1.00 33.61 72 GLU A CA 1
ATOM 571 C C . GLU A 1 96 ? 69.726 104.094 53.000 1.00 33.64 72 GLU A C 1
ATOM 572 O O . GLU A 1 96 ? 70.672 103.476 53.485 1.00 33.79 72 GLU A O 1
ATOM 578 N N . ASP A 1 97 ? 68.929 104.884 53.715 1.00 33.95 73 ASP A N 1
ATOM 579 C CA . ASP A 1 97 ? 69.155 105.068 55.154 1.00 34.35 73 ASP A CA 1
ATOM 580 C C . ASP A 1 97 ? 68.825 103.824 55.967 1.00 33.75 73 ASP A C 1
ATOM 581 O O . ASP A 1 97 ? 69.278 103.702 57.107 1.00 34.63 73 ASP A O 1
ATOM 586 N N . LEU A 1 98 ? 68.025 102.920 55.403 1.00 33.08 74 LEU A N 1
ATOM 587 C CA . LEU A 1 98 ? 67.725 101.656 56.072 1.00 32.66 74 LEU A CA 1
ATOM 588 C C . LEU A 1 98 ? 68.895 100.700 55.846 1.00 32.62 74 LEU A C 1
ATOM 589 O O . LEU A 1 98 ? 68.835 99.531 56.224 1.00 31.98 74 LEU A O 1
ATOM 594 N N . ASP A 1 99 ? 69.940 101.200 55.189 1.00 32.83 75 ASP A N 1
ATOM 595 C CA . ASP A 1 99 ? 71.163 100.437 54.941 1.00 33.20 75 ASP A CA 1
ATOM 596 C C . ASP A 1 99 ? 70.933 99.055 54.340 1.00 33.79 75 ASP A C 1
ATOM 597 O O . ASP A 1 99 ? 71.685 98.117 54.617 1.00 33.66 75 ASP A O 1
ATOM 602 N N . VAL A 1 100 ? 69.902 98.931 53.509 1.00 34.48 76 VAL A N 1
ATOM 603 C CA . VAL A 1 100 ? 69.614 97.656 52.883 1.00 35.12 76 VAL A CA 1
ATOM 604 C C . VAL A 1 100 ? 70.829 97.252 52.071 1.00 35.37 76 VAL A C 1
ATOM 605 O O . VAL A 1 100 ? 71.152 97.890 51.069 1.00 35.71 76 VAL A O 1
ATOM 609 N N . THR A 1 101 ? 71.521 96.210 52.508 1.00 35.50 77 THR A N 1
ATOM 610 C CA . THR A 1 101 ? 72.684 95.741 51.775 1.00 35.75 77 THR A CA 1
ATOM 611 C C . THR A 1 101 ? 72.209 94.771 50.691 1.00 35.97 77 THR A C 1
ATOM 612 O O . THR A 1 101 ? 71.018 94.428 50.629 1.00 36.08 77 THR A O 1
ATOM 616 N N . GLU A 1 102 ? 73.129 94.352 49.826 1.00 35.85 78 GLU A N 1
ATOM 617 C CA . GLU A 1 102 ? 72.840 93.321 48.836 1.00 35.66 78 GLU A CA 1
ATOM 618 C C . GLU A 1 102 ? 72.917 91.998 49.575 1.00 35.67 78 GLU A C 1
ATOM 619 O O . GLU A 1 102 ? 73.946 91.679 50.170 1.00 35.66 78 GLU A O 1
ATOM 625 N N . GLN A 1 103 ? 71.830 91.234 49.568 1.00 34.97 79 GLN A N 1
ATOM 626 C CA . GLN A 1 103 ? 71.732 90.121 50.502 1.00 34.60 79 GLN A CA 1
ATOM 627 C C . GLN A 1 103 ? 70.798 90.464 51.672 1.00 33.79 79 GLN A C 1
ATOM 628 O O . GLN A 1 103 ? 70.689 89.695 52.632 1.00 33.79 79 GLN A O 1
ATOM 634 N N . ALA A 1 104 ? 70.119 91.613 51.592 1.00 32.59 80 ALA A N 1
ATOM 635 C CA . ALA A 1 104 ? 68.886 91.936 52.315 1.00 31.97 80 ALA A CA 1
ATOM 636 C C . ALA A 1 104 ? 67.698 91.653 51.391 1.00 31.91 80 ALA A C 1
ATOM 637 O O . ALA A 1 104 ? 67.816 91.786 50.163 1.00 31.50 80 ALA A O 1
ATOM 639 N N . ARG A 1 105 ? 66.565 91.268 51.977 1.00 31.53 81 ARG A N 1
ATOM 640 C CA . ARG A 1 105 ? 65.357 90.957 51.205 1.00 31.42 81 ARG A CA 1
ATOM 641 C C . ARG A 1 105 ? 64.338 92.097 51.198 1.00 30.54 81 ARG A C 1
ATOM 642 O O . ARG A 1 105 ? 63.898 92.565 52.257 1.00 30.28 81 ARG A O 1
ATOM 650 N N . VAL A 1 106 ? 63.971 92.515 49.982 1.00 29.28 82 VAL A N 1
ATOM 651 C CA . VAL A 1 106 ? 63.016 93.589 49.753 1.00 28.29 82 VAL A CA 1
ATOM 652 C C . VAL A 1 106 ? 61.764 92.979 49.126 1.00 27.57 82 VAL A C 1
ATOM 653 O O . VAL A 1 106 ? 61.778 92.497 47.998 1.00 27.75 82 VAL A O 1
ATOM 657 N N . ILE A 1 107 ? 60.694 93.046 49.858 1.00 26.65 83 ILE A N 1
ATOM 658 C CA . ILE A 1 107 ? 59.462 92.435 49.470 1.00 25.72 83 ILE A CA 1
ATOM 659 C C . ILE A 1 107 ? 58.377 93.420 49.130 1.00 25.83 83 ILE A C 1
ATOM 660 O O . ILE A 1 107 ? 58.090 94.324 49.914 1.00 25.59 83 ILE A O 1
ATOM 665 N N . LEU A 1 108 ? 57.747 93.216 47.973 1.00 25.10 84 LEU A N 1
ATOM 666 C CA . LEU A 1 108 ? 56.669 94.027 47.499 1.00 25.70 84 LEU A CA 1
ATOM 667 C C . LEU A 1 108 ? 55.403 93.194 47.558 1.00 27.34 84 LEU A C 1
ATOM 668 O O . LEU A 1 108 ? 55.379 92.073 47.062 1.00 26.36 84 LEU A O 1
ATOM 673 N N . MET A 1 109 ? 54.374 93.735 48.204 1.00 30.05 85 MET A N 1
ATOM 674 C CA . MET A 1 109 ? 53.066 93.096 48.310 1.00 32.01 85 MET A CA 1
ATOM 675 C C . MET A 1 109 ? 52.326 93.416 47.003 1.00 33.16 85 MET A C 1
ATOM 676 O O . MET A 1 109 ? 52.019 94.566 46.689 1.00 32.45 85 MET A O 1
ATOM 690 N N . PRO A 1 111 ? 49.377 91.679 43.840 1.00 34.88 87 PRO A N 1
ATOM 691 C CA . PRO A 1 111 ? 48.424 90.629 43.530 1.00 34.30 87 PRO A CA 1
ATOM 692 C C . PRO A 1 111 ? 49.060 89.555 42.648 1.00 33.90 87 PRO A C 1
ATOM 693 O O . PRO A 1 111 ? 48.884 88.359 42.909 1.00 34.04 87 PRO A O 1
ATOM 697 N N . GLN A 1 112 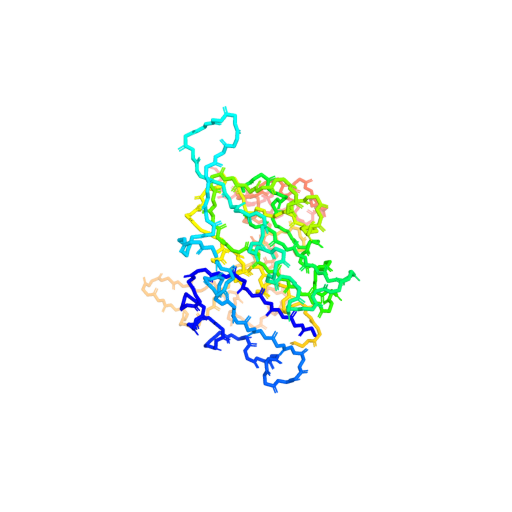? 49.823 89.953 41.631 1.00 33.29 88 GLN A N 1
ATOM 698 C CA . GLN A 1 112 ? 50.400 88.940 40.728 1.00 31.84 88 GLN A CA 1
ATOM 699 C C . GLN A 1 112 ? 51.676 88.312 41.291 1.00 30.27 88 GLN A C 1
ATOM 700 O O . GLN A 1 112 ? 52.317 87.501 40.638 1.00 29.74 88 GLN A O 1
ATOM 706 N N . GLY A 1 113 ? 52.018 88.644 42.533 1.00 29.28 89 GLY A N 1
ATOM 707 C CA . GLY A 1 113 ? 53.190 88.048 43.145 1.00 27.69 89 GLY A CA 1
ATOM 708 C C . GLY A 1 113 ? 52.961 86.566 43.387 1.00 27.26 89 GLY A C 1
ATOM 709 O O . GLY A 1 113 ? 51.825 86.081 43.317 1.00 26.39 89 GLY A O 1
ATOM 710 N N . GLU A 1 114 ? 54.049 85.833 43.622 1.00 26.75 90 GLU A N 1
ATOM 711 C CA . GLU A 1 114 ? 53.942 84.436 43.944 1.00 26.68 90 GLU A CA 1
ATOM 712 C C . GLU A 1 114 ? 53.076 84.290 45.190 1.00 25.09 90 GLU A C 1
ATOM 713 O O . GLU A 1 114 ? 53.357 84.918 46.201 1.00 25.11 90 GLU A O 1
ATOM 719 N N . PRO A 1 115 ? 52.034 83.474 45.135 1.00 23.63 91 PRO A N 1
ATOM 720 C CA . PRO A 1 115 ? 51.320 83.328 46.414 1.00 22.91 91 PRO A CA 1
ATOM 721 C C . PRO A 1 115 ? 52.264 82.847 47.527 1.00 21.84 91 PRO A C 1
ATOM 722 O O . PRO A 1 115 ? 53.101 81.968 47.290 1.00 21.63 91 PRO A O 1
ATOM 726 N N . PHE A 1 116 ? 52.143 83.430 48.721 1.00 20.76 92 PHE A N 1
ATOM 727 C CA . PHE A 1 116 ? 52.988 83.041 49.843 1.00 21.00 92 PHE A CA 1
ATOM 728 C C . PHE A 1 116 ? 52.785 81.544 50.182 1.00 21.46 92 PHE A C 1
ATOM 729 O O . PHE A 1 116 ? 51.691 81.015 50.073 1.00 19.52 92 PHE A O 1
ATOM 737 N N . SER A 1 117 ? 53.865 80.889 50.587 1.00 22.59 93 SER A N 1
ATOM 738 C CA . SER A 1 117 ? 53.853 79.480 50.921 1.00 23.30 93 SER A CA 1
ATOM 739 C C . SER A 1 117 ? 54.905 79.190 51.956 1.00 23.97 93 SER A C 1
ATOM 740 O O . SER A 1 117 ? 55.727 80.045 52.287 1.00 24.36 93 SER A O 1
ATOM 743 N N . HIS A 1 118 ? 54.879 77.956 52.436 1.00 24.77 94 HIS A N 1
ATOM 744 C CA . HIS A 1 118 ? 55.801 77.466 53.441 1.00 25.39 94 HIS A CA 1
ATOM 745 C C . HIS A 1 118 ? 57.248 77.406 52.950 1.00 25.77 94 HIS A C 1
ATOM 746 O O . HIS A 1 118 ? 58.160 77.829 53.661 1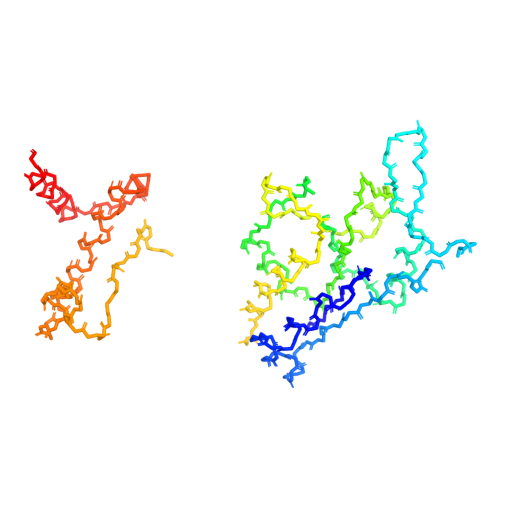.00 24.54 94 HIS A O 1
ATOM 753 N N . GLN A 1 119 ? 57.465 76.871 51.745 1.00 27.11 95 GLN A N 1
ATOM 754 C CA . GLN A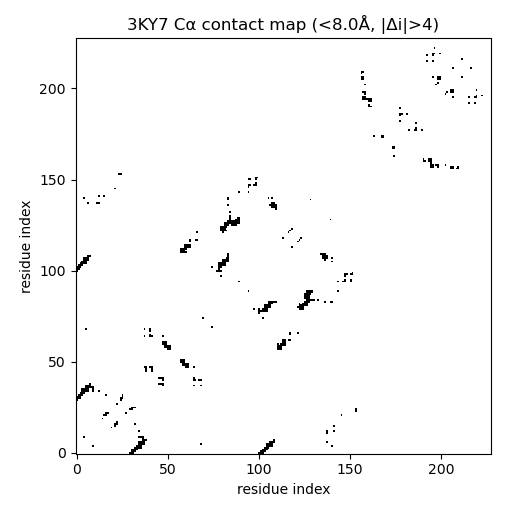 1 119 ? 58.817 76.806 51.212 1.00 28.26 95 GLN A CA 1
ATOM 755 C C . GLN A 1 119 ? 59.351 78.246 51.181 1.00 29.27 95 GLN A C 1
ATOM 756 O O . GLN A 1 119 ? 60.536 78.484 51.437 1.00 30.13 95 GLN A O 1
ATOM 762 N N . LYS A 1 120 ? 58.469 79.211 50.938 1.00 29.36 96 LYS A N 1
ATOM 763 C CA . LYS A 1 120 ? 58.881 80.611 50.915 1.00 30.06 96 LYS A CA 1
ATOM 764 C C . LYS A 1 120 ? 59.108 81.146 52.334 1.00 29.40 96 LYS A C 1
ATOM 765 O O . LYS A 1 120 ? 60.008 81.947 52.556 1.00 29.92 96 LYS A O 1
ATOM 771 N N . ALA A 1 121 ? 58.290 80.713 53.284 1.00 29.32 97 ALA A N 1
ATOM 772 C CA . ALA A 1 121 ? 58.445 81.122 54.686 1.00 28.54 97 ALA A CA 1
ATOM 773 C C . ALA A 1 121 ? 59.802 80.631 55.193 1.00 28.38 97 ALA A C 1
ATOM 774 O O . ALA A 1 121 ? 60.545 81.369 55.853 1.00 27.79 97 ALA A O 1
ATOM 776 N N . VAL A 1 122 ? 60.119 79.382 54.854 1.00 28.42 98 VAL A N 1
ATOM 777 C CA . VAL A 1 122 ? 61.390 78.761 55.213 1.00 28.93 98 VAL A CA 1
ATOM 778 C C . VAL A 1 122 ? 62.575 79.544 54.638 1.00 29.54 98 VAL A C 1
ATOM 779 O O . VAL A 1 122 ? 63.513 79.887 55.352 1.00 29.97 98 VAL A O 1
ATOM 783 N N . GLU A 1 123 ? 62.515 79.841 53.344 1.00 30.46 99 GLU A N 1
ATOM 784 C CA . GLU A 1 123 ? 63.585 80.562 52.653 1.00 30.78 99 GLU A CA 1
ATOM 785 C C . GLU A 1 123 ? 63.869 81.914 53.305 1.00 30.54 99 GLU A C 1
ATOM 786 O O . GLU A 1 123 ? 65.021 82.263 53.544 1.00 30.13 99 GLU A O 1
ATOM 792 N N . LEU A 1 124 ? 62.808 82.665 53.583 1.00 30.70 100 LEU A N 1
ATOM 793 C CA . LEU A 1 124 ? 62.918 83.986 54.214 1.00 30.87 100 LEU A CA 1
ATOM 794 C C . LEU A 1 124 ? 63.410 84.011 55.668 1.00 30.98 100 LEU A C 1
ATOM 795 O O . LEU A 1 124 ? 64.124 84.940 56.060 1.00 31.44 100 LEU A O 1
ATOM 800 N N . SER A 1 125 ? 63.019 83.024 56.470 1.00 30.20 101 SER A N 1
ATOM 801 C CA . SER A 1 125 ? 63.441 82.993 57.867 1.00 30.19 101 SER A CA 1
ATOM 802 C C . SER A 1 125 ? 64.969 82.916 58.012 1.00 30.08 101 SER A C 1
ATOM 803 O O . SER A 1 125 ? 65.495 83.081 59.101 1.00 29.63 101 SER A O 1
ATOM 806 N N . LYS A 1 126 ? 65.671 82.700 56.900 1.00 30.35 102 LYS A N 1
ATOM 807 C CA . LYS A 1 126 ? 67.127 82.582 56.895 1.00 30.34 102 LYS A CA 1
ATOM 808 C C . LYS A 1 126 ? 67.840 83.907 56.629 1.00 29.80 102 LYS A C 1
ATOM 809 O O . LYS A 1 126 ? 68.982 84.096 57.037 1.00 30.07 102 LYS A O 1
ATOM 815 N N . ALA A 1 127 ? 67.177 84.827 55.948 1.00 29.24 103 ALA A N 1
ATOM 816 C CA . ALA A 1 127 ? 67.796 86.112 55.662 1.00 28.87 103 ALA A CA 1
ATOM 817 C C . ALA A 1 127 ? 67.961 86.862 56.968 1.00 28.30 103 ALA A C 1
ATOM 818 O O . ALA A 1 127 ? 67.184 86.659 57.903 1.00 28.04 103 ALA A O 1
ATOM 820 N N . ASP A 1 128 ? 68.981 87.714 57.022 1.00 27.74 104 ASP A N 1
ATOM 821 C CA . ASP A 1 128 ? 69.266 88.508 58.206 1.00 27.34 104 ASP A CA 1
ATOM 822 C C . ASP A 1 128 ? 68.575 89.866 58.179 1.00 26.83 104 ASP A C 1
ATOM 823 O O . ASP A 1 128 ? 68.658 90.613 59.148 1.00 26.84 104 ASP A O 1
ATOM 828 N N . HIS A 1 129 ? 67.881 90.191 57.091 1.00 26.53 105 HIS A N 1
ATOM 829 C CA . HIS A 1 129 ? 67.208 91.486 57.007 1.00 26.14 105 HIS A CA 1
ATOM 830 C C . HIS A 1 129 ? 66.142 91.506 55.927 1.00 26.15 105 HIS A C 1
ATOM 831 O O . HIS A 1 129 ? 66.387 91.103 54.789 1.00 25.99 105 HIS A O 1
ATOM 838 N N . ILE A 1 130 ? 64.955 91.976 56.304 1.00 25.74 106 ILE A N 1
ATOM 839 C CA . ILE A 1 130 ? 63.825 92.037 55.397 1.00 25.21 106 ILE A CA 1
ATOM 840 C C . ILE A 1 130 ? 63.101 93.374 55.446 1.00 25.60 106 ILE A C 1
ATOM 841 O O . ILE A 1 130 ? 62.821 93.889 56.522 1.00 25.47 106 ILE A O 1
ATOM 846 N N . VAL A 1 131 ? 62.788 93.924 54.276 1.00 25.35 107 VAL A N 1
ATOM 847 C CA . VAL A 1 131 ? 62.049 95.167 54.219 1.00 25.77 107 VAL A CA 1
ATOM 848 C C . VAL A 1 131 ? 60.810 94.946 53.373 1.00 26.06 107 VAL A C 1
ATOM 849 O O . VAL A 1 131 ? 60.914 94.457 52.254 1.00 26.03 107 VAL A O 1
ATOM 853 N N . PHE A 1 132 ? 59.651 95.328 53.905 1.00 26.37 108 PHE A N 1
ATOM 854 C CA . PHE A 1 132 ? 58.394 95.185 53.197 1.00 26.70 108 PHE A CA 1
ATOM 855 C C . PHE A 1 132 ? 57.844 96.515 52.704 1.00 26.70 108 PHE A C 1
ATOM 856 O O . PHE A 1 132 ? 57.601 97.398 53.520 1.00 25.67 108 PHE A O 1
ATOM 864 N N . ILE A 1 133 ? 57.651 96.659 51.386 1.00 26.92 109 ILE A N 1
ATOM 865 C CA . ILE A 1 133 ? 56.982 97.841 50.852 1.00 27.30 109 ILE A CA 1
ATOM 866 C C . ILE A 1 133 ? 55.515 97.460 51.005 1.00 27.98 109 ILE A C 1
ATOM 867 O O . ILE A 1 133 ? 55.018 96.595 50.273 1.00 27.50 109 ILE A O 1
ATOM 872 N N . CYS A 1 134 ? 54.823 98.115 51.929 1.00 28.33 110 CYS A N 1
ATOM 873 C CA . CYS A 1 134 ? 53.438 97.778 52.235 1.00 29.24 110 CYS A CA 1
ATOM 874 C C . CYS A 1 134 ? 52.310 98.452 51.431 1.00 29.60 110 CYS A C 1
ATOM 875 O O . CYS A 1 134 ? 51.297 97.818 51.135 1.00 30.76 110 CYS A O 1
ATOM 878 N N . GLY A 1 135 ? 52.473 99.701 51.042 1.00 29.36 111 GLY A N 1
ATOM 879 C CA . GLY A 1 135 ? 51.399 100.386 50.345 1.00 29.39 111 GLY A CA 1
ATOM 880 C C . GLY A 1 135 ? 50.920 99.783 49.033 1.00 29.83 111 GLY A C 1
ATOM 881 O O . GLY A 1 135 ? 51.731 99.353 48.195 1.00 29.66 111 GLY A O 1
ATOM 882 N N A HIS A 1 136 ? 49.602 99.723 48.862 0.50 29.78 112 HIS A N 1
ATOM 883 N N B HIS A 1 136 ? 49.598 99.743 48.868 0.50 30.01 112 HIS A N 1
ATOM 884 C CA A HIS A 1 136 ? 49.000 99.222 47.626 0.50 29.72 112 HIS A CA 1
ATOM 885 C CA B HIS A 1 136 ? 48.982 99.244 47.643 0.50 30.13 112 HIS A CA 1
ATOM 886 C C A HIS A 1 136 ? 48.737 100.374 46.680 0.50 29.52 112 HIS A C 1
ATOM 887 C C B HIS A 1 136 ? 48.773 100.404 46.694 0.50 29.74 112 HIS A C 1
ATOM 888 O O A HIS A 1 136 ? 48.013 101.312 47.015 0.50 29.16 112 HIS A O 1
ATOM 889 O O B HIS A 1 136 ? 48.115 101.384 47.043 0.50 29.35 112 HIS A O 1
ATOM 902 N N . TYR A 1 137 ? 49.337 100.282 45.497 1.00 29.41 113 TYR A N 1
ATOM 903 C CA . TYR A 1 137 ? 49.210 101.302 44.472 1.00 28.68 113 TYR A CA 1
ATOM 904 C C . TYR A 1 137 ? 48.790 100.590 43.222 1.00 28.74 113 TYR A C 1
ATOM 905 O O . TYR A 1 137 ? 49.041 99.386 43.080 1.00 28.92 113 TYR A O 1
ATOM 914 N N . GLU A 1 138 ? 48.105 101.317 42.348 1.00 28.44 114 GLU A N 1
ATOM 915 C CA . GLU A 1 138 ? 47.658 100.772 41.094 1.00 28.79 114 GLU A CA 1
ATOM 916 C C . GLU A 1 138 ? 48.890 100.442 40.247 1.00 27.75 114 GLU A C 1
ATOM 917 O O . GLU A 1 138 ? 48.773 99.743 39.251 1.00 28.38 114 GLU A O 1
ATOM 923 N N . GLY A 1 139 ? 50.062 100.946 40.651 1.00 26.09 115 GLY A N 1
ATOM 924 C CA . GLY A 1 139 ? 51.321 100.701 39.949 1.00 24.10 115 GLY A CA 1
ATOM 925 C C . GLY A 1 139 ? 52.584 101.044 40.730 1.00 22.78 115 GLY A C 1
ATOM 926 O O . GLY A 1 139 ? 52.571 101.872 41.644 1.00 22.75 115 GLY A O 1
ATOM 927 N N . TYR A 1 140 ? 53.679 100.388 40.373 1.00 20.66 116 TYR A N 1
ATOM 928 C CA . TYR A 1 140 ? 54.967 100.589 40.996 1.00 21.18 116 TYR A CA 1
ATOM 929 C C . TYR A 1 140 ? 55.948 100.898 39.880 1.00 20.43 116 TYR A C 1
ATOM 930 O O . TYR A 1 140 ? 55.955 100.226 38.849 1.00 20.77 116 TYR A O 1
ATOM 939 N N . ASP A 1 141 ? 56.758 101.933 40.069 1.00 19.71 117 ASP A N 1
ATOM 940 C CA . ASP A 1 141 ? 57.718 102.319 39.070 1.00 18.51 117 ASP A CA 1
ATOM 941 C C . ASP A 1 141 ? 58.603 101.111 38.840 1.00 17.98 117 ASP A C 1
ATOM 942 O O . ASP A 1 141 ? 59.130 100.514 39.779 1.00 18.24 117 ASP A O 1
ATOM 947 N N . GLU A 1 142 ? 58.742 100.719 37.588 1.00 17.24 118 GLU A N 1
ATOM 948 C CA . GLU A 1 142 ? 59.504 99.513 37.259 1.00 16.85 118 GLU A CA 1
ATOM 949 C C . GLU A 1 142 ? 60.946 99.497 37.789 1.00 16.62 118 GLU A C 1
ATOM 950 O O . GLU A 1 142 ? 61.503 98.429 38.014 1.00 17.63 118 GLU A O 1
ATOM 956 N N . ARG A 1 143 ? 61.547 100.669 37.956 1.00 17.68 119 ARG A N 1
ATOM 957 C CA . ARG A 1 143 ? 62.938 100.793 38.426 1.00 17.80 119 ARG A CA 1
ATOM 958 C C . ARG A 1 143 ? 63.061 100.275 39.839 1.00 18.63 119 ARG A C 1
ATOM 959 O O . ARG A 1 143 ? 64.103 99.753 40.243 1.00 21.43 119 ARG A O 1
ATOM 967 N N . ILE A 1 144 ? 61.988 100.400 40.603 1.00 18.19 120 ILE A N 1
ATOM 968 C CA . ILE A 1 144 ? 61.962 99.859 41.951 1.00 17.98 120 ILE A CA 1
ATOM 969 C C . ILE A 1 144 ? 61.947 98.331 41.871 1.00 18.29 120 ILE A C 1
ATOM 970 O O . ILE A 1 144 ? 62.573 97.640 42.665 1.00 17.77 120 ILE A O 1
ATOM 975 N N . ARG A 1 145 ? 61.181 97.810 40.921 1.00 19.02 121 ARG A N 1
ATOM 976 C CA . ARG A 1 145 ? 61.063 96.361 40.756 1.00 19.89 121 ARG A CA 1
ATOM 977 C C . ARG A 1 145 ? 62.358 95.784 40.232 1.00 20.34 121 ARG A C 1
ATOM 978 O O . ARG A 1 145 ? 62.768 94.754 40.675 1.00 21.48 121 ARG A O 1
ATOM 986 N N . THR A 1 146 ? 63.042 96.461 39.325 1.00 21.60 122 THR A N 1
ATOM 987 C CA . THR A 1 146 ? 64.270 95.865 38.802 1.00 22.60 122 THR A CA 1
ATOM 988 C C . THR A 1 146 ? 65.463 96.067 39.713 1.00 23.70 122 THR A C 1
ATOM 989 O O . THR A 1 146 ? 66.294 95.197 39.832 1.00 23.45 122 THR A O 1
ATOM 993 N N . HIS A 1 147 ? 65.541 97.199 40.392 1.00 25.11 123 HIS A N 1
ATOM 994 C CA . HIS A 1 147 ? 66.734 97.445 41.192 1.00 26.29 123 HIS A CA 1
ATOM 995 C C . HIS A 1 147 ? 66.652 97.218 42.683 1.00 26.34 123 HIS A C 1
ATOM 996 O O . HIS A 1 147 ? 67.630 96.782 43.286 1.00 27.23 123 HIS A O 1
ATOM 1003 N N . LEU A 1 148 ? 65.490 97.424 43.277 1.00 26.72 124 LEU A N 1
ATOM 1004 C CA . LEU A 1 148 ? 65.367 97.249 44.720 1.00 25.87 124 LEU A CA 1
ATOM 1005 C C . LEU A 1 148 ? 64.705 95.957 45.182 1.00 25.86 124 LEU A C 1
ATOM 1006 O O . LEU A 1 148 ? 65.251 95.228 46.024 1.00 27.80 124 LEU A O 1
ATOM 1011 N N . VAL A 1 149 ? 63.506 95.696 44.682 1.00 24.89 125 VAL A N 1
ATOM 1012 C CA . VAL A 1 149 ? 62.734 94.533 45.092 1.00 24.36 125 VAL A CA 1
ATOM 1013 C C . VAL A 1 149 ? 63.390 93.209 44.760 1.00 24.89 125 VAL A C 1
ATOM 1014 O O . VAL A 1 149 ? 63.867 93.041 43.655 1.00 24.83 125 VAL A O 1
ATOM 1018 N N . THR A 1 150 ? 63.398 92.279 45.729 1.00 25.51 126 THR A N 1
ATOM 1019 C CA . THR A 1 150 ? 63.942 90.926 45.538 1.00 26.02 126 THR A CA 1
ATOM 1020 C C . THR A 1 150 ? 62.842 89.834 45.476 1.00 26.41 126 THR A C 1
ATOM 1021 O O . THR A 1 150 ? 63.050 88.758 44.928 1.00 27.28 126 THR A O 1
ATOM 1025 N N . ASP A 1 151 ? 61.676 90.088 46.045 1.00 26.14 127 ASP A N 1
ATOM 1026 C CA . ASP A 1 151 ? 60.614 89.104 45.994 1.00 25.99 127 ASP A CA 1
ATOM 1027 C C . ASP A 1 151 ? 59.311 89.860 45.881 1.00 24.91 127 ASP A C 1
ATOM 1028 O O . ASP A 1 151 ? 59.138 90.913 46.493 1.00 23.17 127 ASP A O 1
ATOM 1033 N N . GLU A 1 152 ? 58.408 89.322 45.080 1.00 23.97 128 GLU A N 1
ATOM 1034 C CA . GLU A 1 152 ? 57.091 89.905 44.878 1.00 24.70 128 GLU A CA 1
ATOM 1035 C C . GLU A 1 152 ? 56.163 88.819 45.357 1.00 24.71 128 GLU A C 1
ATOM 1036 O O . GLU A 1 152 ? 56.250 87.691 44.894 1.00 26.02 128 GLU A O 1
ATOM 1042 N N . ILE A 1 153 ? 55.283 89.147 46.288 1.00 25.54 129 ILE A N 1
ATOM 1043 C CA . ILE A 1 153 ? 54.438 88.141 46.905 1.00 25.68 129 ILE A CA 1
ATOM 1044 C C . ILE A 1 153 ? 53.018 88.580 47.092 1.00 27.22 129 ILE A C 1
ATOM 1045 O O . ILE A 1 153 ? 52.735 89.689 47.539 1.00 28.39 129 ILE A O 1
ATOM 1050 N N . SER A 1 154 ? 52.157 87.629 46.798 1.00 27.97 130 SER A N 1
ATOM 1051 C CA . SER A 1 154 ? 50.722 87.714 46.874 1.00 29.78 130 SER A CA 1
ATOM 1052 C C . SER A 1 154 ? 50.277 86.815 48.029 1.00 30.38 130 SER A C 1
ATOM 1053 O O . SER A 1 154 ? 51.061 85.992 48.505 1.00 28.76 130 SER A O 1
ATOM 1056 N N . MET A 1 155 ? 49.020 86.939 48.450 1.00 31.76 131 MET A N 1
ATOM 1057 C CA . MET A 1 155 ? 48.486 86.068 49.509 1.00 32.87 131 MET A CA 1
ATOM 1058 C C . MET A 1 155 ? 47.604 84.969 48.929 1.00 32.83 131 MET A C 1
ATOM 1059 O O . MET A 1 155 ? 47.508 83.904 49.493 1.00 33.00 131 MET A O 1
ATOM 1064 N N . GLY A 1 156 ? 46.967 85.232 47.797 1.00 33.56 132 GLY A N 1
ATOM 1065 C CA . GLY A 1 156 ? 46.095 84.255 47.162 1.00 33.56 132 GLY A CA 1
ATOM 1066 C C . GLY A 1 156 ? 45.334 85.031 46.123 1.00 34.12 132 GLY A C 1
ATOM 1067 O O . GLY A 1 156 ? 45.480 86.242 46.067 1.00 34.68 132 GLY A O 1
ATOM 1068 N N . ASP A 1 157 ? 44.506 84.354 45.327 1.00 34.84 133 ASP A N 1
ATOM 1069 C CA . ASP A 1 157 ? 43.745 84.999 44.235 1.00 35.01 133 ASP A CA 1
ATOM 1070 C C . ASP A 1 157 ? 42.750 86.051 44.705 1.00 35.44 133 ASP A C 1
ATOM 1071 O O . ASP A 1 157 ? 42.108 86.720 43.895 1.00 36.39 133 ASP A O 1
ATOM 1076 N N . TYR A 1 158 ? 42.578 86.183 46.011 1.00 35.88 134 TYR A N 1
ATOM 1077 C CA . TYR A 1 158 ? 41.678 87.203 46.531 1.00 35.61 134 TYR A CA 1
ATOM 1078 C C . TYR A 1 158 ? 42.402 88.554 46.530 1.00 36.19 134 TYR A C 1
ATOM 1079 O O . TYR A 1 158 ? 43.632 88.606 46.611 1.00 37.31 134 TYR A O 1
ATOM 1088 N N . VAL A 1 159 ? 41.637 89.635 46.383 1.00 35.88 135 VAL A N 1
ATOM 1089 C CA . VAL A 1 159 ? 42.188 90.988 46.372 1.00 35.54 135 VAL A CA 1
ATOM 1090 C C . VAL A 1 159 ? 41.969 91.721 47.710 1.00 34.27 135 VAL A C 1
ATOM 1091 O O . VAL A 1 159 ? 40.855 91.737 48.266 1.00 33.89 135 VAL A O 1
ATOM 1095 N N . LEU A 1 160 ? 43.064 92.289 48.220 1.00 32.87 136 LEU A N 1
ATOM 1096 C CA . LEU A 1 160 ? 43.066 93.045 49.469 1.00 32.30 136 LEU A CA 1
ATOM 1097 C C . LEU A 1 160 ? 43.224 94.562 49.205 1.00 32.41 136 LEU A C 1
ATOM 1098 O O . LEU A 1 160 ? 43.716 94.999 48.141 1.00 31.38 136 LEU A O 1
ATOM 1103 N N . THR A 1 161 ? 42.797 95.344 50.194 1.00 31.96 137 THR A N 1
ATOM 1104 C CA . THR A 1 161 ? 42.843 96.800 50.157 1.00 31.67 137 THR A CA 1
ATOM 1105 C C . THR A 1 161 ? 44.249 97.362 50.391 1.00 31.16 137 THR A C 1
ATOM 1106 O O . THR A 1 161 ? 44.575 98.431 49.896 1.00 31.20 137 THR A O 1
ATOM 1110 N N . GLY A 1 162 ? 45.084 96.649 51.140 1.00 30.78 138 GLY A N 1
ATOM 1111 C CA . GLY A 1 162 ? 46.450 97.115 51.418 1.00 30.64 138 GLY A CA 1
ATOM 1112 C C . GLY A 1 162 ? 47.422 95.982 51.706 1.00 30.50 138 GLY A C 1
ATOM 1113 O O . GLY A 1 162 ? 47.018 94.829 51.859 1.00 31.15 138 GLY A O 1
ATOM 1114 N N . GLY A 1 163 ? 48.707 96.312 51.801 1.00 30.13 139 GLY A N 1
ATOM 1115 C CA . GLY A 1 163 ? 49.740 95.311 52.041 1.00 29.82 139 GLY A CA 1
ATOM 1116 C C . GLY A 1 163 ? 50.242 95.203 53.473 1.00 29.96 139 GLY A C 1
ATOM 1117 O O . GLY A 1 163 ? 51.146 94.416 53.753 1.00 30.51 139 GLY A O 1
ATOM 1118 N N . GLU A 1 164 ? 49.678 95.959 54.406 1.00 29.35 140 GLU A N 1
ATOM 1119 C CA . GLU A 1 164 ? 50.193 95.855 55.768 1.00 28.65 140 GLU A CA 1
ATOM 1120 C C . GLU A 1 164 ? 49.767 94.574 56.475 1.00 27.42 140 GLU A C 1
ATOM 1121 O O . GLU A 1 164 ? 50.612 93.897 57.068 1.00 26.25 140 GLU A O 1
ATOM 1127 N N . LEU A 1 165 ? 48.494 94.201 56.381 1.00 26.23 141 LEU A N 1
ATOM 1128 C CA . LEU A 1 165 ? 48.054 92.935 56.978 1.00 25.47 141 LEU A CA 1
ATOM 1129 C C . LEU A 1 165 ? 48.880 91.775 56.390 1.00 24.90 141 LEU A C 1
ATOM 1130 O O . LEU A 1 165 ? 49.467 90.990 57.131 1.00 23.76 141 LEU A O 1
ATOM 1135 N N . PRO A 1 166 ? 48.948 91.677 55.054 1.00 24.93 142 PRO A N 1
ATOM 1136 C CA . PRO A 1 166 ? 49.756 90.616 54.475 1.00 25.59 142 PRO A CA 1
ATOM 1137 C C . PRO A 1 166 ? 51.195 90.595 54.992 1.00 26.33 142 PRO A C 1
ATOM 1138 O O . PRO A 1 166 ? 51.724 89.525 55.280 1.00 26.85 142 PRO A O 1
ATOM 1142 N N . ALA A 1 167 ? 51.816 91.764 55.127 1.00 26.70 143 ALA A N 1
ATOM 1143 C CA . ALA A 1 167 ? 53.195 91.838 55.614 1.00 26.98 143 ALA A CA 1
ATOM 1144 C C . ALA A 1 167 ? 53.297 91.310 57.049 1.00 27.01 143 ALA A C 1
ATOM 1145 O O . ALA A 1 167 ? 54.273 90.643 57.402 1.00 27.75 143 ALA A O 1
ATOM 1147 N N . MET A 1 168 ? 52.290 91.600 57.868 1.00 26.90 144 MET A N 1
ATOM 1148 C CA . MET A 1 168 ? 52.271 91.137 59.272 1.00 26.86 144 MET A CA 1
ATOM 1149 C C . MET A 1 168 ? 52.038 89.626 59.377 1.00 26.46 144 MET A C 1
ATOM 1150 O O . MET A 1 168 ? 52.672 88.943 60.171 1.00 25.41 144 MET A O 1
ATOM 1155 N N . THR A 1 169 ? 51.129 89.119 58.551 1.00 26.63 145 THR A N 1
ATOM 1156 C CA . THR A 1 169 ? 50.842 87.710 58.495 1.00 25.72 145 THR A CA 1
ATOM 1157 C C . THR A 1 169 ? 52.100 86.974 58.092 1.00 26.19 145 THR A C 1
ATOM 1158 O O . THR A 1 169 ? 52.500 86.025 58.726 1.00 26.46 145 THR A O 1
ATOM 1162 N N . MET A 1 170 ? 52.748 87.426 57.035 1.00 27.28 146 MET A N 1
ATOM 1163 C CA . MET A 1 170 ? 53.971 86.764 56.585 1.00 28.19 146 MET A CA 1
ATOM 1164 C C . MET A 1 170 ? 55.086 86.811 57.618 1.00 28.48 146 MET A C 1
ATOM 1165 O O . MET A 1 170 ? 55.877 85.871 57.722 1.00 28.72 146 MET A O 1
ATOM 1170 N N . THR A 1 171 ? 55.164 87.916 58.359 1.00 28.84 147 THR A N 1
ATOM 1171 C CA . THR A 1 171 ? 56.188 88.076 59.383 1.00 28.74 147 THR A CA 1
ATOM 1172 C C . THR A 1 171 ? 56.017 86.985 60.421 1.00 29.60 147 THR A C 1
ATOM 1173 O O . THR A 1 171 ? 56.980 86.367 60.863 1.00 29.83 147 THR A O 1
ATOM 1177 N N . ASP A 1 172 ? 54.769 86.772 60.815 1.00 30.09 148 ASP A N 1
ATOM 1178 C CA . ASP A 1 172 ? 54.437 85.769 61.802 1.00 30.06 148 ASP A CA 1
ATOM 1179 C C . ASP A 1 172 ? 54.998 84.410 61.381 1.00 30.49 148 ASP A C 1
ATOM 1180 O O . ASP A 1 172 ? 55.751 83.776 62.131 1.00 29.91 148 ASP A O 1
ATOM 1185 N N . ALA A 1 173 ? 54.638 83.979 60.172 1.00 30.43 149 ALA A N 1
ATOM 1186 C CA . ALA A 1 173 ? 55.055 82.676 59.659 1.00 30.79 149 ALA A CA 1
ATOM 1187 C C . ALA A 1 173 ? 56.567 82.541 59.565 1.00 31.20 149 ALA A C 1
ATOM 1188 O O . ALA A 1 173 ? 57.127 81.488 59.857 1.00 31.26 149 ALA A O 1
ATOM 1190 N N . ILE A 1 174 ? 57.227 83.617 59.169 1.00 32.23 150 ILE A N 1
ATOM 1191 C CA . ILE A 1 174 ? 58.673 83.616 59.040 1.00 32.87 150 ILE A CA 1
ATOM 1192 C C . ILE A 1 174 ? 59.416 83.625 60.374 1.00 33.76 150 ILE A C 1
ATOM 1193 O O . ILE A 1 174 ? 60.395 82.900 60.554 1.00 34.28 150 ILE A O 1
ATOM 1198 N N . VAL A 1 175 ? 58.957 84.468 61.294 1.00 34.37 151 VAL A N 1
ATOM 1199 C CA . VAL A 1 175 ? 59.598 84.646 62.589 1.00 34.44 151 VAL A CA 1
ATOM 1200 C C . VAL A 1 175 ? 59.557 83.377 63.426 1.00 35.91 151 VAL A C 1
ATOM 1201 O O . VAL A 1 175 ? 60.588 82.844 63.843 1.00 35.22 151 VAL A O 1
ATOM 1205 N N . ARG A 1 176 ? 58.349 82.873 63.586 1.00 36.99 152 ARG A N 1
ATOM 1206 C CA . ARG A 1 176 ? 58.071 81.682 64.343 1.00 38.63 152 ARG A CA 1
ATOM 1207 C C . ARG A 1 176 ? 58.715 80.475 63.745 1.00 39.31 152 ARG A C 1
ATOM 1208 O O . ARG A 1 176 ? 58.568 79.378 64.226 1.00 39.64 152 ARG A O 1
ATOM 1216 N N . LEU A 1 177 ? 59.420 80.667 62.669 1.00 40.12 153 LEU A N 1
ATOM 1217 C CA . LEU A 1 177 ? 60.142 79.565 62.063 1.00 40.68 153 LEU A CA 1
ATOM 1218 C C . LEU A 1 177 ? 61.647 79.763 62.284 1.00 41.42 153 LEU A C 1
ATOM 1219 O O . LEU A 1 177 ? 62.453 78.934 61.859 1.00 41.52 153 LEU A O 1
ATOM 1224 N N . ILE A 1 178 ? 62.022 80.871 62.933 1.00 42.19 154 ILE A N 1
ATOM 1225 C CA . ILE A 1 178 ? 63.426 81.129 63.278 1.00 42.74 154 ILE A CA 1
ATOM 1226 C C . ILE A 1 178 ? 63.687 80.006 64.290 1.00 43.20 154 ILE A C 1
ATOM 1227 O O . ILE A 1 178 ? 62.785 79.213 64.603 1.00 43.21 154 ILE A O 1
ATOM 1232 N N . PRO A 1 179 ? 64.867 80.042 64.879 1.00 43.89 155 PRO A N 1
ATOM 1233 C CA . PRO A 1 179 ? 65.198 79.199 66.024 1.00 44.15 155 PRO A CA 1
ATOM 1234 C C . PRO A 1 179 ? 64.855 79.905 67.330 1.00 44.32 155 PRO A C 1
ATOM 1235 O O . PRO A 1 179 ? 65.616 80.714 67.832 1.00 44.70 155 PRO A O 1
ATOM 1239 N N . GLY A 1 180 ? 63.675 79.595 67.844 1.00 44.21 156 GLY A N 1
ATOM 1240 C CA . GLY A 1 180 ? 63.129 80.181 69.075 1.00 43.99 156 GLY A CA 1
ATOM 1241 C C . GLY A 1 180 ? 61.649 80.503 68.976 1.00 43.75 156 GLY A C 1
ATOM 1242 O O . GLY A 1 180 ? 60.821 79.884 69.643 1.00 43.01 156 GLY A O 1
ATOM 1243 N N . SER A 1 194 ? 51.213 66.699 58.285 1.00 33.21 170 SER A N 1
ATOM 1244 C CA . SER A 1 194 ? 50.130 65.758 58.068 1.00 32.38 170 SER A CA 1
ATOM 1245 C C . SER A 1 194 ? 50.693 64.342 57.913 1.00 31.56 170 SER A C 1
ATOM 1246 O O . SER A 1 194 ? 51.868 64.152 57.568 1.00 32.26 170 SER A O 1
ATOM 1249 N N . ASP A 1 195 ? 49.859 63.349 58.202 1.00 29.12 171 ASP A N 1
ATOM 1250 C CA . ASP A 1 195 ? 50.235 61.969 57.990 1.00 27.27 171 ASP A CA 1
ATOM 1251 C C . ASP A 1 195 ? 49.454 61.526 56.750 1.00 26.29 171 ASP A C 1
ATOM 1252 O O . ASP A 1 195 ? 49.246 60.351 56.503 1.00 25.67 171 ASP A O 1
ATOM 1257 N N . GLY A 1 196 ? 49.004 62.508 55.989 1.00 25.17 172 GLY A N 1
ATOM 1258 C CA . GLY A 1 196 ? 48.234 62.292 54.797 1.00 25.72 172 GLY A CA 1
ATOM 1259 C C . GLY A 1 196 ? 46.735 62.275 55.043 1.00 25.20 172 GLY A C 1
ATOM 1260 O O . GLY A 1 196 ? 45.985 62.259 54.095 1.00 25.70 172 GLY A O 1
ATOM 1261 N N . LEU A 1 197 ? 46.292 62.257 56.290 1.00 24.74 173 LEU A N 1
ATOM 1262 C CA . LEU A 1 197 ? 44.861 62.227 56.566 1.00 25.27 173 LEU A CA 1
ATOM 1263 C C . LEU A 1 197 ? 44.433 63.411 57.386 1.00 24.49 173 LEU A C 1
ATOM 1264 O O . LEU A 1 197 ? 45.273 64.096 57.959 1.00 23.21 173 LEU A O 1
ATOM 1269 N N . LEU A 1 198 ? 43.132 63.684 57.414 1.00 24.05 174 LEU A N 1
ATOM 1270 C CA . LEU A 1 198 ? 42.601 64.757 58.258 1.00 24.65 174 LEU A CA 1
ATOM 1271 C C . LEU A 1 198 ? 42.784 64.334 59.720 1.00 25.79 174 LEU A C 1
ATOM 1272 O O . LEU A 1 198 ? 42.904 63.151 60.001 1.00 25.81 174 LEU A O 1
ATOM 1277 N N . GLU A 1 199 ? 42.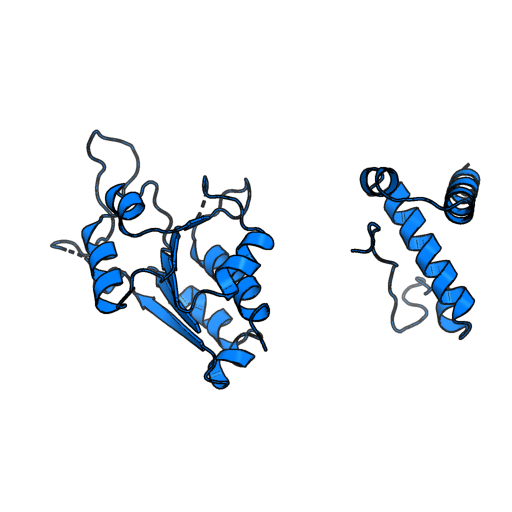764 65.272 60.659 1.00 27.57 175 GLU A N 1
ATOM 1278 C CA . GLU A 1 199 ? 42.974 64.938 62.070 1.00 28.97 175 GLU A CA 1
ATOM 1279 C C . GLU A 1 199 ? 41.796 64.257 62.719 1.00 29.19 175 GLU A C 1
ATOM 1280 O O . GLU A 1 199 ? 40.635 64.372 62.274 1.00 28.49 175 GLU A O 1
ATOM 1286 N N . PHE A 1 200 ? 42.131 63.534 63.788 1.00 28.28 176 PHE A N 1
ATOM 1287 C CA . PHE A 1 200 ? 41.150 62.836 64.580 1.00 26.86 176 PHE A CA 1
ATOM 1288 C C . PHE A 1 200 ? 40.419 63.919 65.385 1.00 26.02 176 PHE A C 1
ATOM 1289 O O . PHE A 1 200 ? 41.022 64.913 65.724 1.00 25.57 176 PHE A O 1
ATOM 1297 N N . PRO A 1 201 ? 39.118 63.759 65.603 1.00 24.62 177 PRO A N 1
ATOM 1298 C CA . PRO A 1 201 ? 38.316 64.687 66.383 1.00 26.14 177 PRO A CA 1
ATOM 1299 C C . PRO A 1 201 ? 38.768 64.698 67.859 1.00 26.17 177 PRO A C 1
ATOM 1300 O O . PRO A 1 201 ? 39.130 63.638 68.412 1.00 27.19 177 PRO A O 1
ATOM 1304 N N . GLN A 1 202 ? 38.750 65.872 68.479 1.00 25.67 178 GLN A N 1
ATOM 1305 C CA . GLN A 1 202 ? 39.206 66.031 69.854 1.00 25.81 178 GLN A CA 1
ATOM 1306 C C . GLN A 1 202 ? 38.077 66.543 70.727 1.00 25.99 178 GLN A C 1
ATOM 1307 O O . GLN A 1 202 ? 37.215 67.295 70.257 1.00 26.64 178 GLN A O 1
ATOM 1313 N N . TYR A 1 203 ? 38.104 66.111 71.990 1.00 25.74 179 TYR A N 1
ATOM 1314 C CA . TYR A 1 203 ? 37.110 66.444 72.985 1.00 26.00 179 TYR A CA 1
ATOM 1315 C C . TYR A 1 203 ? 37.749 66.789 74.353 1.00 25.62 179 TYR A C 1
ATOM 1316 O O . TYR A 1 203 ? 38.816 66.296 74.697 1.00 24.31 179 TYR A O 1
ATOM 1325 N N . THR A 1 204 ? 37.116 67.686 75.088 1.00 25.08 180 THR A N 1
ATOM 1326 C CA . THR A 1 204 ? 37.576 68.006 76.428 1.00 25.64 180 THR A CA 1
ATOM 1327 C C . THR A 1 204 ? 36.328 68.057 77.309 1.00 25.74 180 THR A C 1
ATOM 1328 O O . THR A 1 204 ? 35.220 67.846 76.793 1.00 25.14 180 THR A O 1
ATOM 1332 N N . ARG A 1 205 ? 36.489 68.364 78.598 1.00 26.31 181 ARG A N 1
ATOM 1333 C CA . ARG A 1 205 ? 35.349 68.413 79.530 1.00 27.79 181 ARG A CA 1
ATOM 1334 C C . ARG A 1 205 ? 34.363 69.501 79.154 1.00 26.96 181 ARG A C 1
ATOM 1335 O O . ARG A 1 205 ? 34.746 70.464 78.539 1.00 27.31 181 ARG A O 1
ATOM 1343 N N . PRO A 1 206 ? 33.080 69.329 79.511 1.00 26.65 182 PRO A N 1
ATOM 1344 C CA . PRO A 1 206 ? 32.513 68.174 80.218 1.00 25.97 182 PRO A CA 1
ATOM 1345 C C . PRO A 1 206 ? 32.130 67.021 79.279 1.00 26.01 182 PRO A C 1
ATOM 1346 O O . PRO A 1 206 ? 31.934 67.239 78.082 1.00 25.76 182 PRO A O 1
ATOM 1350 N N . ARG A 1 207 ? 31.948 65.824 79.834 1.00 26.11 183 ARG A N 1
ATOM 1351 C CA . ARG A 1 207 ? 31.572 64.644 79.031 1.00 26.79 183 ARG A CA 1
ATOM 1352 C C . ARG A 1 207 ? 30.243 64.823 78.287 1.00 26.97 183 ARG A C 1
ATOM 1353 O O . ARG A 1 207 ? 30.093 64.384 77.160 1.00 24.71 183 ARG A O 1
ATOM 1361 N N . GLU A 1 208 ? 29.271 65.432 78.942 1.00 29.35 184 GLU A N 1
ATOM 1362 C CA . GLU A 1 208 ? 27.984 65.645 78.331 1.00 32.13 184 GLU A CA 1
ATOM 1363 C C . GLU A 1 208 ? 27.655 67.102 78.431 1.00 33.86 184 GLU A C 1
ATOM 1364 O O . GLU A 1 208 ? 27.785 67.729 79.472 1.00 34.16 184 GLU A O 1
ATOM 1370 N N . PHE A 1 209 ? 27.210 67.645 77.326 1.00 36.85 185 PHE A N 1
ATOM 1371 C CA . PHE A 1 209 ? 26.921 69.059 77.270 1.00 38.25 185 PHE A CA 1
ATOM 1372 C C . PHE A 1 209 ? 25.772 69.295 76.345 1.00 37.63 185 PHE A C 1
ATOM 1373 O O . PHE A 1 209 ? 25.896 69.081 75.146 1.00 37.87 185 PHE A O 1
ATOM 1381 N N . LYS A 1 210 ? 24.629 69.638 76.924 1.00 37.80 186 LYS A N 1
ATOM 1382 C CA . LYS A 1 210 ? 23.458 69.979 76.139 1.00 38.38 186 LYS A CA 1
ATOM 1383 C C . LYS A 1 210 ? 22.998 68.777 75.312 1.00 37.03 186 LYS A C 1
ATOM 1384 O O . LYS A 1 210 ? 22.432 68.936 74.240 1.00 36.46 186 LYS A O 1
ATOM 1390 N N . GLY A 1 211 ? 23.249 67.576 75.841 1.00 35.99 187 GLY A N 1
ATOM 1391 C CA . GLY A 1 211 ? 22.891 66.318 75.180 1.00 35.13 187 GLY A CA 1
ATOM 1392 C C . GLY A 1 211 ? 23.956 65.828 74.205 1.00 34.43 187 GLY A C 1
ATOM 1393 O O . GLY A 1 211 ? 23.757 64.836 73.505 1.00 33.68 187 GLY A O 1
ATOM 1394 N N . LEU A 1 212 ? 25.080 66.536 74.150 1.00 33.51 188 LEU A N 1
ATOM 1395 C CA . LEU A 1 212 ? 26.171 66.179 73.241 1.00 33.21 188 LEU A CA 1
ATOM 1396 C C . LEU A 1 212 ? 27.271 65.514 74.071 1.00 31.62 188 LEU A C 1
ATOM 1397 O O . LEU A 1 212 ? 27.958 66.157 74.880 1.00 31.23 188 LEU A O 1
ATOM 1402 N N . THR A 1 213 ? 27.399 64.210 73.849 1.00 30.03 189 THR A N 1
ATOM 1403 C CA . THR A 1 213 ? 28.298 63.350 74.603 1.00 30.08 189 THR A CA 1
ATOM 1404 C C . THR A 1 213 ? 29.594 63.000 73.902 1.00 28.22 189 THR A C 1
ATOM 1405 O O . THR A 1 213 ? 29.595 62.699 72.727 1.00 27.74 189 THR A O 1
ATOM 1409 N N . VAL A 1 214 ? 30.687 63.014 74.656 1.00 26.50 190 VAL A N 1
ATOM 1410 C CA . VAL A 1 214 ? 32.002 62.642 74.162 1.00 24.76 190 VAL A CA 1
ATOM 1411 C C . VAL A 1 214 ? 31.976 61.117 73.971 1.00 24.64 190 VAL A C 1
ATOM 1412 O O . VAL A 1 214 ? 31.389 60.407 74.794 1.00 24.95 190 VAL A O 1
ATOM 1416 N N . PRO A 1 215 ? 32.526 60.604 72.855 1.00 24.24 191 PRO A N 1
ATOM 1417 C CA . PRO A 1 215 ? 32.588 59.155 72.624 1.00 23.65 191 PRO A CA 1
ATOM 1418 C C . PRO A 1 215 ? 33.097 58.415 73.862 1.00 24.11 191 PRO A C 1
ATOM 1419 O O . PRO A 1 215 ? 34.152 58.763 74.376 1.00 21.81 191 PRO A O 1
ATOM 1423 N N . ASP A 1 216 ? 32.384 57.376 74.300 1.00 24.65 192 ASP A N 1
ATOM 1424 C CA . ASP A 1 216 ? 32.778 56.643 75.490 1.00 25.33 192 ASP A CA 1
ATOM 1425 C C . ASP A 1 216 ? 34.219 56.143 75.478 1.00 24.46 192 ASP A C 1
ATOM 1426 O O . ASP A 1 216 ? 34.875 56.162 76.496 1.00 23.96 192 ASP A O 1
ATOM 1431 N N . VAL A 1 217 ? 34.718 55.716 74.320 1.00 23.94 193 VAL A N 1
ATOM 1432 C CA . VAL A 1 217 ? 36.061 55.117 74.228 1.00 22.35 193 VAL A CA 1
ATOM 1433 C C . VAL A 1 217 ? 37.120 56.017 74.787 1.00 22.66 193 VAL A C 1
ATOM 1434 O O . VAL A 1 217 ? 38.085 55.529 75.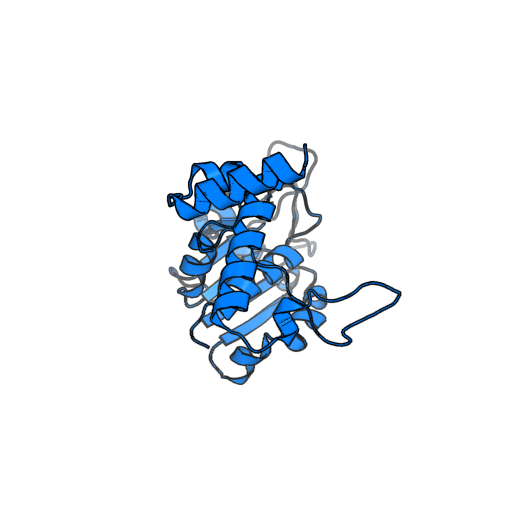386 1.00 24.53 193 VAL A O 1
ATOM 1438 N N . LEU A 1 218 ? 36.921 57.336 74.682 1.00 22.47 194 LEU A N 1
ATOM 1439 C CA . LEU A 1 218 ? 37.923 58.296 75.120 1.00 21.94 194 LEU A CA 1
ATOM 1440 C C . LEU A 1 218 ? 38.075 58.368 76.628 1.00 22.86 194 LEU A C 1
ATOM 1441 O O . LEU A 1 218 ? 39.100 58.832 77.124 1.00 22.36 194 LEU A O 1
ATOM 1446 N N . LEU A 1 219 ? 37.062 57.893 77.366 1.00 22.46 195 LEU A N 1
ATOM 1447 C CA . LEU A 1 219 ? 37.119 57.893 78.814 1.00 20.41 195 LEU A CA 1
ATOM 1448 C C . LEU A 1 219 ? 37.423 56.533 79.355 1.00 21.32 195 LEU A C 1
ATOM 1449 O O . LEU A 1 219 ? 37.451 56.360 80.557 1.00 22.18 195 LEU A O 1
ATOM 1454 N N . SER A 1 220 ? 37.680 55.574 78.481 1.00 21.86 196 SER A N 1
ATOM 1455 C CA . SER A 1 220 ? 37.891 54.206 78.916 1.00 22.17 196 SER A CA 1
ATOM 1456 C C . SER A 1 220 ? 39.246 53.858 79.459 1.00 22.26 196 SER A C 1
ATOM 1457 O O . SER A 1 220 ? 39.371 52.808 80.085 1.00 23.87 196 SER A O 1
ATOM 1460 N N . GLY A 1 221 ? 40.243 54.703 79.223 1.00 22.09 197 GLY A N 1
ATOM 1461 C CA . GLY A 1 221 ? 41.597 54.439 79.683 1.00 21.48 197 GLY A CA 1
ATOM 1462 C C . GLY A 1 221 ? 42.319 53.335 78.907 1.00 21.94 197 GLY A C 1
ATOM 1463 O O . GLY A 1 221 ? 43.416 52.930 79.281 1.00 22.06 197 GLY A O 1
ATOM 1464 N N . ASN A 1 222 ? 41.724 52.834 77.829 1.00 21.67 198 ASN A N 1
ATOM 1465 C CA . ASN A 1 222 ? 42.362 51.747 77.046 1.00 21.28 198 ASN A CA 1
ATOM 1466 C C . ASN A 1 222 ? 42.984 52.391 75.831 1.00 21.97 198 ASN A C 1
ATOM 1467 O O . ASN A 1 222 ? 42.302 52.783 74.873 1.00 21.70 198 ASN A O 1
ATOM 1472 N N . HIS A 1 223 ? 44.278 52.619 75.922 1.00 23.05 199 HIS A N 1
ATOM 1473 C CA . HIS A 1 223 ? 44.972 53.345 74.874 1.00 25.63 199 HIS A CA 1
ATOM 1474 C C . HIS A 1 223 ? 45.052 52.694 73.510 1.00 23.82 199 HIS A C 1
ATOM 1475 O O . HIS A 1 223 ? 45.029 53.404 72.509 1.00 24.80 199 HIS A O 1
ATOM 1482 N N . ALA A 1 224 ? 45.116 51.374 73.445 1.00 22.41 200 ALA A N 1
ATOM 1483 C CA . ALA A 1 224 ? 45.114 50.703 72.132 1.00 23.05 200 ALA A CA 1
ATOM 1484 C C . ALA A 1 224 ? 43.724 50.995 71.472 1.00 22.03 200 ALA A C 1
ATOM 1485 O O . ALA A 1 224 ? 43.639 51.294 70.283 1.00 21.31 200 ALA A O 1
ATOM 1487 N N . ASN A 1 225 ? 42.656 50.988 72.258 1.00 21.72 201 ASN A N 1
ATOM 1488 C CA . ASN A 1 225 ? 41.305 51.287 71.682 1.00 22.18 201 ASN A CA 1
ATOM 1489 C C . ASN A 1 225 ? 41.103 52.757 71.296 1.00 22.57 201 ASN A C 1
ATOM 1490 O O . ASN A 1 225 ? 40.413 53.071 70.323 1.00 23.03 201 ASN A O 1
ATOM 1495 N N . ILE A 1 226 ? 41.684 53.652 72.067 1.00 22.83 202 ILE A N 1
ATOM 1496 C CA . ILE A 1 226 ? 41.623 55.076 71.776 1.00 22.18 202 ILE A CA 1
ATOM 1497 C C . ILE A 1 226 ? 42.404 55.346 70.484 1.00 24.06 202 ILE A C 1
ATOM 1498 O O . ILE A 1 226 ? 41.921 56.091 69.618 1.00 24.97 202 ILE A O 1
ATOM 1503 N N . ASP A 1 227 ? 43.615 54.797 70.363 1.00 22.52 203 ASP A N 1
ATOM 1504 C CA . ASP A 1 227 ? 44.376 55.005 69.150 1.00 24.21 203 ASP A CA 1
ATOM 1505 C C . ASP A 1 227 ? 43.661 54.420 67.930 1.00 24.50 203 ASP A C 1
ATOM 1506 O O . ASP A 1 227 ? 43.625 55.071 66.908 1.00 26.61 203 ASP A O 1
ATOM 1511 N N . ALA A 1 228 ? 43.118 53.207 68.029 1.00 23.37 204 ALA A N 1
ATOM 1512 C CA . ALA A 1 228 ? 42.432 52.593 66.924 1.00 23.99 204 ALA A CA 1
ATOM 1513 C C . ALA A 1 228 ? 41.216 53.446 66.527 1.00 25.51 204 ALA A C 1
ATOM 1514 O O . ALA A 1 228 ? 40.959 53.673 65.344 1.00 27.12 204 ALA A O 1
ATOM 1516 N N . TRP A 1 229 ? 40.444 53.880 67.504 1.00 23.99 205 TRP A N 1
ATOM 1517 C CA . TRP A 1 229 ? 39.273 54.679 67.212 1.00 24.18 205 TRP A CA 1
ATOM 1518 C C . TRP A 1 229 ? 39.663 55.998 66.509 1.00 24.52 205 TRP A C 1
ATOM 1519 O O . TRP A 1 229 ? 39.038 56.371 65.541 1.00 22.35 205 TRP A O 1
ATOM 1530 N N . ARG A 1 230 ? 40.701 56.671 66.978 1.00 24.21 206 ARG A N 1
ATOM 1531 C CA . ARG A 1 230 ? 41.116 57.892 66.323 1.00 25.91 206 ARG A CA 1
ATOM 1532 C C . ARG A 1 230 ? 41.538 57.600 64.889 1.00 26.48 206 ARG A C 1
ATOM 1533 O O . ARG A 1 230 ? 41.241 58.367 63.984 1.00 26.59 206 ARG A O 1
ATOM 1541 N N . HIS A 1 231 ? 42.220 56.480 64.678 1.00 26.63 207 HIS A N 1
ATOM 1542 C CA . HIS A 1 231 ? 42.673 56.155 63.357 1.00 26.20 207 HIS A CA 1
ATOM 1543 C C . HIS A 1 231 ? 41.485 55.928 62.454 1.00 26.52 207 HIS A C 1
ATOM 1544 O O . HIS A 1 231 ? 41.446 56.420 61.317 1.00 26.78 207 HIS A O 1
ATOM 1551 N N . GLU A 1 232 ? 40.459 55.257 62.968 1.00 26.58 208 GLU A N 1
ATOM 1552 C CA . GLU A 1 232 ? 39.266 55.064 62.184 1.00 26.40 208 GLU A CA 1
ATOM 1553 C C . GLU A 1 232 ? 38.593 56.392 61.796 1.00 26.94 208 GLU A C 1
ATOM 1554 O O . GLU A 1 232 ? 38.158 56.558 60.653 1.00 25.33 208 GLU A O 1
ATOM 1560 N N . GLN A 1 233 ? 38.446 57.301 62.774 1.00 25.86 209 GLN A N 1
ATOM 1561 C CA . GLN A 1 233 ? 37.827 58.581 62.529 1.00 25.19 209 GLN A CA 1
ATOM 1562 C C . GLN A 1 233 ? 38.606 59.345 61.462 1.00 24.66 209 GLN A C 1
ATOM 1563 O O . GLN A 1 233 ? 38.013 60.010 60.626 1.00 27.11 209 GLN A O 1
ATOM 1569 N N . LYS A 1 234 ? 39.916 59.299 61.510 1.00 22.80 210 LYS A N 1
ATOM 1570 C CA . LYS A 1 234 ? 40.753 59.967 60.484 1.00 23.37 210 LYS A CA 1
ATOM 1571 C C . LYS A 1 234 ? 40.455 59.404 59.117 1.00 23.10 210 LYS A C 1
ATOM 1572 O O . LYS A 1 234 ? 40.292 60.142 58.149 1.00 24.06 210 LYS A O 1
ATOM 1578 N N . LEU A 1 235 ? 40.352 58.087 59.023 1.00 24.13 211 LEU A N 1
ATOM 1579 C CA . LEU A 1 235 ? 40.043 57.478 57.755 1.00 23.66 211 LEU A CA 1
ATOM 1580 C C . LEU A 1 235 ? 38.682 57.910 57.238 1.00 24.84 211 LEU A C 1
ATOM 1581 O O . LEU A 1 235 ? 38.535 58.322 56.100 1.00 24.31 211 LEU A O 1
ATOM 1586 N N . ILE A 1 236 ? 37.685 57.776 58.092 1.00 25.06 212 ILE A N 1
ATOM 1587 C CA . ILE A 1 236 ? 36.312 58.074 57.742 1.00 24.99 212 ILE A CA 1
ATOM 1588 C C . ILE A 1 236 ? 36.105 59.514 57.387 1.00 25.01 212 ILE A C 1
ATOM 1589 O O . ILE A 1 236 ? 35.459 59.798 56.424 1.00 24.71 212 ILE A O 1
ATOM 1594 N N . ARG A 1 237 ? 36.647 60.433 58.171 1.00 25.10 213 ARG A N 1
ATOM 1595 C CA . ARG A 1 237 ? 36.470 61.835 57.847 1.00 25.66 213 ARG A CA 1
ATOM 1596 C C . ARG A 1 237 ? 37.129 62.173 56.531 1.00 24.56 213 ARG A C 1
ATOM 1597 O O . ARG A 1 237 ? 36.574 62.928 55.753 1.00 24.85 213 ARG A O 1
ATOM 1605 N N . THR A 1 238 ? 38.318 61.625 56.296 1.00 23.65 214 THR A N 1
ATOM 1606 C CA . THR A 1 238 ? 39.055 61.882 55.063 1.00 22.37 214 THR A CA 1
ATOM 1607 C C . THR A 1 238 ? 38.253 61.319 53.899 1.00 22.43 214 THR A C 1
ATOM 1608 O O . THR A 1 238 ? 38.047 61.984 52.873 1.00 22.06 214 THR A O 1
ATOM 1612 N N . TYR A 1 239 ? 37.707 60.134 54.084 1.00 23.66 215 TYR A N 1
ATOM 1613 C CA . TYR A 1 239 ? 36.871 59.523 53.051 1.00 23.34 215 TYR A CA 1
ATOM 1614 C C . TYR A 1 239 ? 35.677 60.395 52.727 1.00 24.27 215 TYR A C 1
ATOM 1615 O O . TYR A 1 239 ? 35.354 60.597 51.576 1.00 24.31 215 TYR A 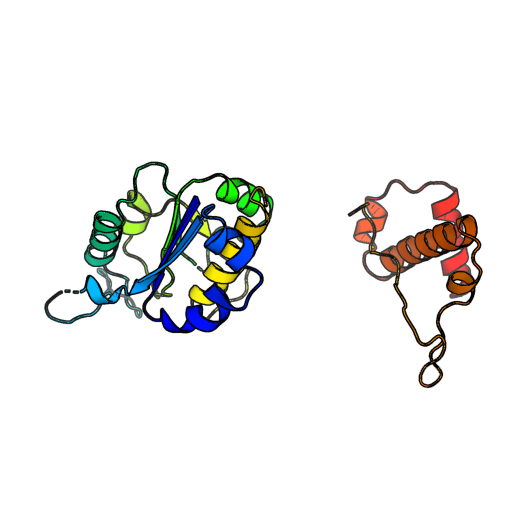O 1
ATOM 1624 N N . ASN A 1 240 ? 34.991 60.919 53.728 1.00 24.53 216 ASN A N 1
ATOM 1625 C CA . ASN A 1 240 ? 33.829 61.738 53.458 1.00 24.47 216 ASN A CA 1
ATOM 1626 C C . ASN A 1 240 ? 34.127 63.148 52.920 1.00 24.57 216 ASN A C 1
ATOM 1627 O O . ASN A 1 240 ? 33.372 63.643 52.076 1.00 23.27 216 ASN A O 1
ATOM 1632 N N . LYS A 1 241 ? 35.211 63.775 53.401 1.00 24.01 217 LYS A N 1
ATOM 1633 C CA . LYS A 1 241 ? 35.544 65.173 53.070 1.00 25.34 217 LYS A CA 1
ATOM 1634 C C . LYS A 1 241 ? 36.763 65.464 52.210 1.00 24.97 217 LYS A C 1
ATOM 1635 O O . LYS A 1 241 ? 36.864 66.555 51.646 1.00 25.48 217 LYS A O 1
ATOM 1641 N N . ARG A 1 242 ? 37.716 64.536 52.132 1.00 23.91 218 ARG A N 1
ATOM 1642 C CA . ARG A 1 242 ? 38.897 64.745 51.277 1.00 22.70 218 ARG A CA 1
ATOM 1643 C C . ARG A 1 242 ? 39.232 63.443 50.593 1.00 20.77 218 ARG A C 1
ATOM 1644 O O . ARG A 1 242 ? 40.266 62.833 50.868 1.00 20.88 218 ARG A O 1
ATOM 1652 N N . PRO A 1 243 ? 38.301 62.939 49.788 1.00 19.22 219 PRO A N 1
ATOM 1653 C CA . PRO A 1 243 ? 38.555 61.696 49.079 1.00 19.82 219 PRO A CA 1
ATOM 1654 C C . PRO A 1 243 ? 39.855 61.799 48.269 1.00 20.41 219 PRO A C 1
ATOM 1655 O O . PRO A 1 243 ? 40.509 60.785 48.045 1.00 21.68 219 PRO A O 1
ATOM 1659 N N . ASP A 1 244 ? 40.271 62.998 47.846 1.00 21.60 220 ASP A N 1
ATOM 1660 C CA . ASP A 1 244 ? 41.545 63.082 47.130 1.00 21.46 220 ASP A CA 1
ATOM 1661 C C . ASP A 1 244 ? 42.701 62.584 48.036 1.00 21.70 220 ASP A C 1
ATOM 1662 O O . ASP A 1 244 ? 43.656 61.920 47.572 1.00 20.11 220 ASP A O 1
ATOM 1667 N N . LEU A 1 245 ? 42.608 62.848 49.336 1.00 21.30 221 LEU A N 1
ATOM 1668 C CA . LEU A 1 245 ? 43.704 62.429 50.230 1.00 21.92 221 LEU A CA 1
ATOM 1669 C C . LEU A 1 245 ? 43.743 60.908 50.391 1.00 23.16 221 LEU A C 1
ATOM 1670 O O . LEU A 1 245 ? 44.823 60.306 50.529 1.00 23.81 221 LEU A O 1
ATOM 1675 N N . ILE A 1 246 ? 42.578 60.288 50.309 1.00 22.49 222 ILE A N 1
ATOM 1676 C CA . ILE A 1 246 ? 42.510 58.854 50.419 1.00 23.20 222 ILE A CA 1
ATOM 1677 C C . ILE A 1 246 ? 43.221 58.234 49.213 1.00 23.12 222 ILE A C 1
ATOM 1678 O O . ILE A 1 246 ? 43.966 57.284 49.368 1.00 24.79 222 ILE A O 1
ATOM 1683 N N . GLU A 1 247 ? 42.960 58.727 48.022 1.00 23.96 223 GLU A N 1
ATOM 1684 C CA . GLU A 1 247 ? 43.641 58.226 46.828 1.00 24.95 223 GLU A CA 1
ATOM 1685 C C . GLU A 1 247 ? 45.131 58.325 46.933 1.00 24.52 223 GLU A C 1
ATOM 1686 O O . GLU A 1 247 ? 45.813 57.598 46.254 1.00 26.47 223 GLU A O 1
ATOM 1692 N N . LYS A 1 248 ? 45.672 59.242 47.723 1.00 24.76 224 LYS A N 1
ATOM 1693 C CA . LYS A 1 248 ? 47.121 59.269 47.841 1.00 25.32 224 LYS A CA 1
ATOM 1694 C C . LYS A 1 248 ? 47.638 58.772 49.143 1.00 24.28 224 LYS A C 1
ATOM 1695 O O . LYS A 1 248 ? 48.715 59.162 49.556 1.00 25.02 224 LYS A O 1
ATOM 1701 N N . TYR A 1 249 ? 46.869 57.909 49.778 1.00 22.03 225 TYR A N 1
ATOM 1702 C CA . TYR A 1 249 ? 47.258 57.315 51.046 1.00 22.26 225 TYR A CA 1
ATOM 1703 C C . TYR A 1 249 ? 47.475 55.811 50.788 1.00 20.89 225 TYR A C 1
ATOM 1704 O O . TYR A 1 249 ? 46.740 55.201 50.018 1.00 22.11 225 TYR A O 1
ATOM 1713 N N . PRO A 1 250 ? 48.540 55.246 51.323 1.00 20.83 226 PRO A N 1
ATOM 1714 C CA . PRO A 1 250 ? 48.823 53.830 51.139 1.00 21.89 226 PRO A CA 1
ATOM 1715 C C . PRO A 1 250 ? 47.983 52.985 52.128 1.00 23.08 226 PRO A C 1
ATOM 1716 O O . PRO A 1 250 ? 48.460 52.604 53.237 1.00 22.25 226 PRO A O 1
ATOM 1720 N N . LEU A 1 251 ? 46.745 52.728 51.728 1.00 21.36 227 LEU A N 1
ATOM 1721 C CA . LEU A 1 251 ? 45.799 52.007 52.554 1.00 21.97 227 LEU A CA 1
ATOM 1722 C C . LEU A 1 251 ? 46.220 50.568 52.860 1.00 20.99 227 LEU A C 1
ATOM 1723 O O . LEU A 1 251 ? 46.630 49.841 51.980 1.00 21.54 227 LEU A O 1
ATOM 1728 N N . THR A 1 252 ? 46.130 50.166 54.116 1.00 20.10 228 THR A N 1
ATOM 1729 C CA . THR A 1 252 ? 46.478 48.802 54.486 1.00 20.30 228 THR A CA 1
ATOM 1730 C C . THR A 1 252 ? 45.179 47.989 54.372 1.00 21.06 228 THR A C 1
ATOM 1731 O O . THR A 1 252 ? 44.073 48.567 54.192 1.00 21.08 228 THR A O 1
ATOM 1735 N N . ASN A 1 253 ? 45.266 46.668 54.482 1.00 21.19 229 ASN A N 1
ATOM 1736 C CA . ASN A 1 253 ? 44.043 45.868 54.399 1.00 21.91 229 ASN A CA 1
ATOM 1737 C C . ASN A 1 253 ? 43.104 46.253 55.496 1.00 21.78 229 ASN A C 1
ATOM 1738 O O . ASN A 1 253 ? 41.891 46.330 55.258 1.00 22.64 229 ASN A O 1
ATOM 1743 N N . ALA A 1 254 ? 43.630 46.523 56.688 1.00 20.67 230 ALA A N 1
ATOM 1744 C CA . ALA A 1 254 ? 42.739 46.884 57.789 1.00 19.88 230 ALA A CA 1
ATOM 1745 C C . ALA A 1 254 ? 42.101 48.209 57.488 1.00 20.37 230 ALA A C 1
ATOM 1746 O O . ALA A 1 254 ? 40.932 48.422 57.845 1.00 22.14 230 ALA A O 1
ATOM 1748 N N . ASP A 1 255 ? 42.820 49.118 56.858 1.00 19.23 231 ASP A N 1
ATOM 1749 C CA . ASP A 1 255 ? 42.178 50.398 56.552 1.00 20.88 231 ASP A CA 1
ATOM 1750 C C . ASP A 1 255 ? 40.998 50.208 55.594 1.00 21.53 231 ASP A C 1
ATOM 1751 O O . ASP A 1 255 ? 39.973 50.855 55.749 1.00 24.28 231 ASP A O 1
ATOM 1756 N N . LYS A 1 256 ? 41.170 49.389 54.562 1.00 21.02 232 LYS A N 1
ATOM 1757 C CA . LYS A 1 256 ? 40.110 49.134 53.601 1.00 19.21 232 LYS A CA 1
ATOM 1758 C C . LYS A 1 256 ? 38.900 48.467 54.291 1.00 19.24 232 LYS A C 1
ATOM 1759 O O . LYS A 1 256 ? 37.770 48.720 53.924 1.00 18.98 232 LYS A O 1
ATOM 1765 N N . GLN A 1 257 ? 39.146 47.607 55.273 1.00 19.08 233 GLN A N 1
ATOM 1766 C CA . GLN A 1 257 ? 38.062 46.959 55.975 1.00 20.05 233 GLN A CA 1
ATOM 1767 C C . GLN A 1 257 ? 37.273 47.987 56.811 1.00 20.63 233 GLN A C 1
ATOM 1768 O O . GLN A 1 257 ? 36.025 47.919 56.891 1.00 21.60 233 GLN A O 1
ATOM 1774 N N . ILE A 1 258 ? 37.962 48.964 57.384 1.00 20.14 234 ILE A N 1
ATOM 1775 C CA . ILE A 1 258 ? 37.289 50.030 58.163 1.00 20.28 234 ILE A CA 1
ATOM 1776 C C . ILE A 1 258 ? 36.359 50.844 57.276 1.00 21.54 234 ILE A C 1
ATOM 1777 O O . ILE A 1 258 ? 35.193 51.098 57.606 1.00 23.34 234 ILE A O 1
ATOM 1782 N N . LEU A 1 259 ? 36.876 51.258 56.125 1.00 22.68 235 LEU A N 1
ATOM 1783 C CA . LEU A 1 259 ? 36.083 52.022 55.162 1.00 21.31 235 LEU A CA 1
ATOM 1784 C C . LEU A 1 259 ? 34.942 51.193 54.625 1.00 21.69 235 LEU A C 1
ATOM 1785 O O . LEU A 1 259 ? 33.801 51.645 54.560 1.00 21.69 235 LEU A O 1
ATOM 1790 N N . GLU A 1 260 ? 35.240 49.958 54.258 1.00 23.19 236 GLU A N 1
ATOM 1791 C CA . GLU A 1 260 ? 34.220 49.037 53.741 1.00 24.44 236 GLU A CA 1
ATOM 1792 C C . GLU A 1 260 ? 33.058 48.902 54.734 1.00 24.76 236 GLU A C 1
ATOM 1793 O O . GLU A 1 260 ? 31.893 49.036 54.354 1.00 25.64 236 GLU A O 1
ATOM 1799 N N . ARG A 1 261 ? 33.340 48.691 56.014 1.00 24.95 237 ARG A N 1
ATOM 1800 C CA . ARG A 1 261 ? 32.220 48.510 56.920 1.00 26.45 237 ARG A CA 1
ATOM 1801 C C . ARG A 1 261 ? 31.528 49.807 57.231 1.00 25.83 237 ARG A C 1
ATOM 1802 O O . ARG A 1 261 ? 30.332 49.829 57.478 1.00 24.03 237 ARG A O 1
ATOM 1810 N N . TYR A 1 262 ? 32.270 50.895 57.115 1.00 25.62 238 TYR A N 1
ATOM 1811 C CA . TYR A 1 262 ? 31.689 52.164 57.357 1.00 24.86 238 TYR A CA 1
ATOM 1812 C C . TYR A 1 262 ? 30.621 52.394 56.313 1.00 26.24 238 TYR A C 1
ATOM 1813 O O . TYR A 1 262 ? 29.479 52.665 56.668 1.00 25.64 238 TYR A O 1
ATOM 1822 N N . LYS A 1 263 ? 30.972 52.288 55.033 1.00 27.37 239 LYS A N 1
ATOM 1823 C CA . LYS A 1 263 ? 29.952 52.464 54.004 1.00 29.14 239 LYS A CA 1
ATOM 1824 C C . LYS A 1 263 ? 28.755 51.503 54.123 1.00 28.72 239 LYS A C 1
ATOM 1825 O O . LYS A 1 263 ? 27.634 51.883 53.800 1.00 28.77 239 LYS A O 1
ATOM 1831 N N . ILE A 1 264 ? 28.974 50.292 54.611 1.00 29.02 240 ILE A N 1
ATOM 1832 C CA . ILE A 1 264 ? 27.864 49.361 54.783 1.00 29.78 240 ILE A CA 1
ATOM 1833 C C . ILE A 1 264 ? 26.963 49.833 55.923 1.00 30.19 240 ILE A C 1
ATOM 1834 O O . ILE A 1 264 ? 25.772 49.555 55.923 1.00 28.97 240 ILE A O 1
ATOM 1839 N N . GLY A 1 265 ? 27.552 50.545 56.885 1.00 31.34 241 GLY A N 1
ATOM 1840 C CA . GLY A 1 265 ? 26.824 51.110 58.024 1.00 32.40 241 GLY A CA 1
ATOM 1841 C C . GLY A 1 265 ? 25.929 52.263 57.589 1.00 33.46 241 GLY A C 1
ATOM 1842 O O . GLY A 1 265 ? 24.922 52.552 58.238 1.00 34.30 241 GLY A O 1
ATOM 1843 N N . LEU A 1 266 ? 26.299 52.930 56.495 1.00 34.57 242 LEU A N 1
ATOM 1844 C CA . LEU A 1 266 ? 25.487 54.009 55.922 1.00 35.62 242 LEU A CA 1
ATOM 1845 C C . LEU A 1 266 ? 24.289 53.420 55.156 1.00 35.84 242 LEU A C 1
ATOM 1846 O O . LEU A 1 266 ? 23.218 54.020 55.109 1.00 35.96 242 LEU A O 1
ATOM 1851 N N . LYS A 1 267 ? 24.479 52.240 54.564 1.00 36.17 243 LYS A N 1
ATOM 1852 C CA . LYS A 1 267 ? 23.427 51.573 53.799 1.00 36.03 243 LYS A CA 1
ATOM 1853 C C . LYS A 1 267 ? 22.716 52.575 52.891 1.00 36.07 243 LYS A C 1
ATOM 1854 O O . LYS A 1 267 ? 21.494 52.766 52.986 1.00 35.88 243 LYS A O 1
#

CATH classification: 3.40.1280.10 (+1 more: 1.10.1270.20)

Secondary structure (DSSP, 8-state):
-EEEEEES-GGGGHHHHHHTTTHHHHHTTS-EEEEEEGGGG---S--SEEPPTT--SS-EE-HHHHHHHHHHTT--BTBEEEE---SEEP-HHHHHHHTT-SEEEEE----S-B-HHHHHHT--EEEESSSS--S-SHHHHHHHHHHHHTTS----SSPPPP---S-SEETTEEPPGGGGS--HHHHHHHHHHHHHHHHHHH-HHHHHTS---HHHHHHHHHHHHHH-

Solvent-accessible surface area: 14926 Å² total

Sequence (228 aa):
MKIDYLTLFPEMFDGVLNHSIMKRAQENNKLQINTVNFRDYANKHNQVDDYPYGGGQGMVLKPEPVFNAMEDLDVTEQARVILMPQGEPFSHQKAVELSKADHIVFICGHHYEGYDERIRTHLVTDEISMGDYVLTGGELPAMTMTDAIVRLIPGSDGLLEFPQYTRPREFKGLTVPDVLLSGNHANIDAWRHEQKLIRTYNKRPDLIEKYPLTNADKQILERYKIGLK

Nearest PDB structures (foldseek):
  3ky7-assembly1_A-2  TM=1.004E+00  e=1.528E-47  Staphylococcus aureus subsp. aureus MRSA252
  1uaj-assembly1_A-2  TM=7.976E-01  e=9.368E-26  Haemophilus influenzae
  7myq-assembly1_B  TM=8.119E-01  e=2.915E-24  Acinetobacter baumannii
  6jof-assembly1_A-2  TM=8.159E-01  e=8.513E-23  Mycobacterium tuberculosis H37Rv
  5zhj-assembly1_A-2  TM=7.972E-01  e=2.854E-22  Mycobacterium tuberculosis H37Rv